Protein AF-A0A162YYS8-F1 (afdb_monomer)

Mean predicted aligned error: 5.6 Å

Solvent-accessible surface area (backbone atoms only — not comparable to full-atom values): 10976 Å² total; per-residue (Å²): 121,83,83,61,51,63,62,54,52,55,50,54,75,70,51,56,62,70,53,48,45,52,53,50,50,50,50,61,76,75,45,65,58,68,66,37,45,54,33,75,68,41,27,52,52,52,26,50,49,44,45,44,46,54,40,35,76,73,49,58,36,50,86,74,74,42,76,76,74,49,73,67,53,53,53,51,44,51,53,53,51,50,51,55,50,61,69,42,57,98,42,66,60,65,42,55,83,64,67,73,72,48,41,83,80,39,77,89,54,56,70,70,58,51,59,69,70,57,81,59,51,64,54,25,49,28,50,12,34,51,35,62,77,39,53,75,70,51,38,53,50,52,52,63,60,42,38,67,64,52,49,53,46,51,51,52,39,68,65,72,81,51,60,68,69,61,22,50,50,47,49,52,34,54,30,48,31,32,49,43,70,77,43,52,70,86,76,58,84,71,89,127

InterPro domains:
  IPR019167 mRNA decay factor PAT1 domain [PF09770] (3-185)

Secondary structure (DSSP, 8-state):
-TTTHHHHHHHHHH--HHHHHHHHHHHHHHS-HHHHHTSHHHHHHHHHHHHHHHHHHTTGGGGGTPPPPPHHHHHHHHHHHHHHHHHHTT-GGGGSPPGGGTTTTSTTS-HHHHHHH---HHHHHHHHHHHHH--HHHHHHHHHHHHHHHHHHHHHHHTT-S-HHHHHHHHHHHHHHHHHTT--GGGSPPP-

Foldseek 3Di:
DVPPVVVVLVCLLLDALVVLLVVLVCDLVPDLLLVLLLDLVSLVSLLSSLVSNLCLQVVVNVVVVDDRDDPVSVVSVLVSLVSSLVSCQVPLVVSQDDLVVCCVVCVPDPSVVSVLPDDPLSSLSSLLSNLLSDDPVSVVSSCVNCVVVLLVLLCVLPVPPDDVVSSVSSQVSNQSNQVSVVHHSVPDDHDD

Organism: NCBI:txid747725

pLDDT: mean 89.2, std 10.41, range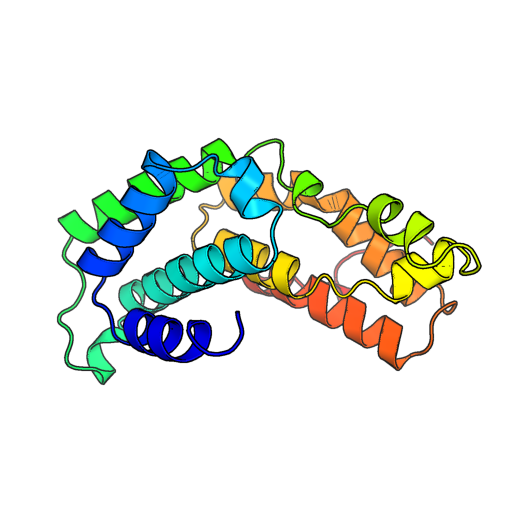 [47.47, 98.5]

Sequence (192 aa):
MNATAPPLLAFIAEAPLRIVDGLLHLLLDKNDILAVAQTKPGLAFLTMLLSRAEILKQGGGSLQGLAPPTPEEMNRWQELYGNLFNTLKGRYLTIFPSLYYLVPLNPNTPMMQLSLAVDDMYVWQFLAAMAVGASMDQQHILVTEVRDRVMDNIVLAKRNRLPLDQASHRISNVNLFLHALGLDASQVSVPL

Radius of gyration: 18.05 Å; Cα contacts (8 Å, |Δi|>4): 170; chains: 1; bounding box: 44×37×54 Å

Structure (mmCIF, N/CA/C/O backbone):
data_AF-A0A162YYS8-F1
#
_entry.id   AF-A0A162YYS8-F1
#
loop_
_atom_site.group_PDB
_atom_site.id
_atom_site.type_symbol
_atom_site.label_atom_id
_atom_site.label_alt_id
_atom_site.label_comp_id
_atom_site.label_asym_id
_atom_site.label_entity_id
_atom_site.label_seq_id
_atom_site.pdbx_PDB_ins_code
_atom_site.Cartn_x
_atom_site.Cartn_y
_atom_site.Cartn_z
_atom_site.occupancy
_atom_site.B_iso_or_equiv
_atom_site.auth_seq_id
_atom_site.auth_comp_id
_atom_site.auth_asym_id
_atom_site.auth_atom_id
_atom_site.pdbx_PDB_model_num
ATOM 1 N N . MET A 1 1 ? -5.645 18.048 -9.852 1.00 47.47 1 MET A N 1
ATOM 2 C CA . MET A 1 1 ? -5.554 17.295 -8.578 1.00 47.47 1 MET A CA 1
ATOM 3 C C . MET A 1 1 ? -4.602 17.904 -7.538 1.00 47.47 1 MET A C 1
ATOM 5 O O . MET A 1 1 ? -4.673 17.486 -6.393 1.00 47.47 1 MET A O 1
ATOM 9 N N . ASN A 1 2 ? -3.765 18.904 -7.861 1.00 49.25 2 ASN A N 1
ATOM 10 C CA . ASN A 1 2 ? -2.737 19.397 -6.922 1.00 49.25 2 ASN A CA 1
ATOM 11 C C . ASN A 1 2 ? -3.247 20.315 -5.789 1.00 49.25 2 ASN A C 1
ATOM 13 O O . ASN A 1 2 ? -2.511 20.545 -4.840 1.00 49.25 2 ASN A O 1
ATOM 17 N N . ALA A 1 3 ? -4.482 20.828 -5.857 1.00 57.09 3 ALA A N 1
ATOM 18 C CA . ALA A 1 3 ? -4.998 21.783 -4.866 1.00 57.09 3 ALA A CA 1
ATOM 19 C C . ALA A 1 3 ? -5.666 21.129 -3.640 1.00 57.09 3 ALA A C 1
ATOM 21 O O . ALA A 1 3 ? -5.723 21.740 -2.579 1.00 57.09 3 ALA A O 1
ATOM 22 N N . THR A 1 4 ? -6.171 19.896 -3.764 1.00 58.25 4 THR A N 1
ATOM 23 C CA . THR A 1 4 ? -6.976 19.241 -2.713 1.00 58.25 4 THR A CA 1
ATOM 24 C C . THR A 1 4 ? -6.226 18.166 -1.936 1.00 58.25 4 THR A C 1
ATOM 26 O O . THR A 1 4 ? -6.631 17.834 -0.826 1.00 58.25 4 THR A O 1
ATOM 29 N N . ALA A 1 5 ? -5.123 17.640 -2.479 1.00 65.44 5 ALA A N 1
ATOM 30 C CA . ALA A 1 5 ? -4.299 16.669 -1.767 1.00 65.44 5 ALA A CA 1
ATOM 31 C C . ALA A 1 5 ? -3.673 17.262 -0.485 1.00 65.44 5 ALA A C 1
ATOM 33 O O . ALA A 1 5 ? -3.853 16.655 0.565 1.00 65.44 5 ALA A O 1
ATOM 34 N N . PRO A 1 6 ? -3.033 18.453 -0.489 1.00 70.25 6 PRO A N 1
ATOM 35 C CA . PRO A 1 6 ? -2.328 18.944 0.700 1.00 70.25 6 PRO A CA 1
ATOM 36 C C . PRO A 1 6 ? -3.217 19.148 1.945 1.00 70.25 6 PRO A C 1
ATOM 38 O O . PRO A 1 6 ? -2.825 18.685 3.015 1.00 70.25 6 PRO A O 1
ATOM 41 N N . PRO A 1 7 ? -4.424 19.747 1.847 1.00 78.50 7 PRO A N 1
ATOM 42 C CA . PRO A 1 7 ? -5.307 19.895 3.008 1.00 78.50 7 PRO A CA 1
ATOM 43 C C . PRO A 1 7 ? -5.815 18.560 3.567 1.00 78.50 7 PRO A C 1
ATOM 45 O O . PRO A 1 7 ? -5.920 18.392 4.778 1.00 78.50 7 PRO A O 1
ATOM 48 N N . LEU A 1 8 ? -6.113 17.595 2.693 1.00 77.19 8 LEU A N 1
ATOM 49 C CA . LEU A 1 8 ? -6.593 16.279 3.111 1.00 77.19 8 LEU A CA 1
ATOM 50 C C . LEU A 1 8 ? -5.485 15.455 3.783 1.00 77.19 8 LEU A C 1
ATOM 52 O O . LEU A 1 8 ? -5.751 14.753 4.757 1.00 77.19 8 LEU A O 1
ATOM 56 N N . LEU A 1 9 ? -4.244 15.5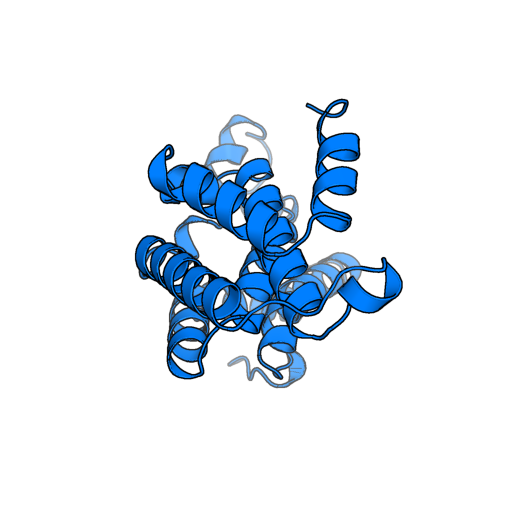85 3.300 1.00 75.06 9 LEU A N 1
ATOM 57 C CA . LEU A 1 9 ? -3.066 14.992 3.938 1.00 75.06 9 LEU A CA 1
ATOM 58 C C . LEU A 1 9 ? -2.861 15.562 5.351 1.00 75.06 9 LEU A C 1
ATOM 60 O O . LEU A 1 9 ? -2.658 14.799 6.292 1.00 75.06 9 LEU A O 1
ATOM 64 N N . ALA A 1 10 ? -2.964 16.886 5.509 1.00 83.19 10 ALA A N 1
ATOM 65 C CA . ALA A 1 10 ? -2.840 17.541 6.810 1.00 83.19 10 ALA A CA 1
ATOM 66 C C . ALA A 1 10 ? -3.922 17.068 7.794 1.00 83.19 10 ALA A C 1
ATOM 68 O O . ALA A 1 10 ? -3.615 16.727 8.932 1.00 83.19 10 ALA A O 1
ATOM 69 N N . PHE A 1 11 ? -5.171 16.954 7.332 1.00 87.94 11 PHE A N 1
ATOM 70 C CA . PHE A 1 11 ? -6.266 16.435 8.152 1.00 87.94 11 PHE A CA 1
ATOM 71 C C . PHE A 1 11 ? -6.002 15.003 8.642 1.00 87.94 11 PHE A C 1
ATOM 73 O O . PHE A 1 11 ? -6.141 14.716 9.830 1.00 87.94 11 PHE A O 1
ATOM 80 N N . ILE A 1 12 ? -5.594 14.094 7.750 1.00 88.69 12 ILE A N 1
ATOM 81 C CA . ILE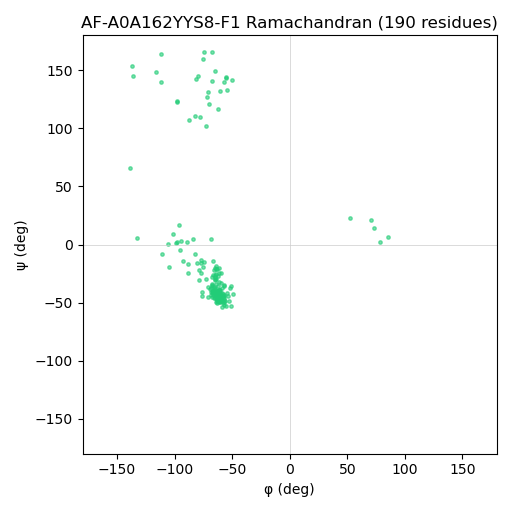 A 1 12 ? -5.351 12.691 8.123 1.00 88.69 12 ILE A CA 1
ATOM 82 C C . ILE A 1 12 ? -4.143 12.571 9.063 1.00 88.69 12 ILE A C 1
ATOM 84 O O . ILE A 1 12 ? -4.169 11.755 9.982 1.00 88.69 12 ILE A O 1
ATOM 88 N N . ALA A 1 13 ? -3.126 13.420 8.905 1.00 86.19 13 ALA A N 1
ATOM 89 C CA . ALA A 1 13 ? -1.957 13.454 9.784 1.00 86.19 13 ALA A CA 1
ATOM 90 C C . ALA A 1 13 ? -2.272 13.854 11.240 1.00 86.19 13 ALA A C 1
ATOM 92 O O . ALA A 1 13 ? -1.465 13.579 12.128 1.00 86.19 13 ALA A O 1
ATOM 93 N N . GLU A 1 14 ? -3.424 14.472 11.504 1.00 89.25 14 GLU A N 1
ATOM 94 C CA . GLU A 1 14 ? -3.875 14.868 12.848 1.00 89.25 14 GLU A CA 1
ATOM 95 C C . GLU A 1 14 ? -5.078 14.046 13.338 1.00 89.25 14 GLU A C 1
ATOM 97 O O . GLU A 1 14 ? -5.444 14.095 14.511 1.00 89.25 14 GLU A O 1
ATOM 102 N N . ALA A 1 15 ? -5.670 13.222 12.472 1.00 93.25 15 ALA A N 1
ATOM 103 C CA . ALA A 1 15 ? -6.866 12.451 12.785 1.00 93.25 15 ALA A CA 1
ATOM 104 C C . ALA A 1 15 ? -6.609 11.360 13.853 1.00 93.25 15 ALA A C 1
ATOM 106 O O . ALA A 1 15 ? -5.561 10.706 13.806 1.00 93.25 15 ALA A O 1
ATOM 107 N N . PRO A 1 16 ? -7.539 11.119 14.800 1.00 94.88 16 PRO A N 1
ATOM 108 C CA . PRO A 1 16 ? -7.466 9.994 15.739 1.00 94.88 16 PRO A CA 1
ATOM 109 C C . PRO A 1 16 ? -7.807 8.656 15.061 1.00 94.88 16 PRO A C 1
ATOM 111 O O . PRO A 1 16 ? -8.396 8.645 13.976 1.00 94.88 16 PRO A O 1
ATOM 114 N N . LEU A 1 17 ? -7.493 7.526 15.716 1.00 95.81 17 LEU A N 1
ATOM 115 C CA . LEU A 1 17 ? -7.582 6.191 15.096 1.00 95.81 17 LEU A CA 1
ATOM 116 C C . LEU A 1 17 ? -8.995 5.886 14.593 1.00 95.81 17 LEU A C 1
ATOM 118 O O . LEU A 1 17 ? -9.156 5.486 13.450 1.00 95.81 17 LEU A O 1
ATOM 122 N N . ARG A 1 18 ? -10.029 6.228 15.368 1.00 95.44 18 ARG A N 1
ATOM 123 C CA . ARG A 1 18 ? -11.433 6.095 14.952 1.00 95.44 18 ARG A CA 1
ATOM 124 C C . ARG A 1 18 ? -11.761 6.735 13.598 1.00 95.44 18 ARG A C 1
ATOM 126 O O . ARG A 1 18 ? -12.610 6.226 12.868 1.00 95.44 18 ARG A O 1
ATOM 133 N N . ILE A 1 19 ? -11.155 7.881 13.281 1.00 96.06 19 ILE A N 1
ATOM 134 C CA . ILE A 1 19 ? -11.380 8.561 11.998 1.00 96.06 19 ILE A CA 1
ATOM 135 C C . ILE A 1 19 ? -10.623 7.835 10.888 1.00 96.06 19 ILE A C 1
ATOM 137 O O . ILE A 1 19 ? -11.179 7.640 9.811 1.00 96.06 19 ILE A O 1
ATOM 141 N N . VAL A 1 20 ? -9.395 7.389 11.160 1.00 96.69 20 VAL A N 1
ATOM 142 C CA . VAL A 1 20 ? -8.605 6.574 10.226 1.00 96.69 20 VAL A CA 1
ATOM 143 C C . VAL A 1 20 ? -9.336 5.267 9.893 1.00 96.69 20 VAL A C 1
ATOM 145 O O . VAL A 1 20 ? -9.487 4.955 8.713 1.00 96.69 20 VAL A O 1
ATOM 148 N N . ASP A 1 21 ? -9.881 4.578 10.899 1.00 96.62 21 ASP A N 1
ATOM 149 C CA . ASP A 1 21 ? -10.714 3.381 10.741 1.00 96.62 21 ASP A CA 1
ATOM 150 C C . ASP A 1 21 ? -11.927 3.663 9.854 1.00 96.62 21 ASP A C 1
ATOM 152 O O . ASP A 1 21 ? -12.187 2.938 8.897 1.00 96.62 21 ASP A O 1
ATOM 156 N N . GLY A 1 22 ? -12.668 4.739 10.143 1.00 96.62 22 GLY A N 1
ATOM 157 C CA . GLY A 1 22 ? -13.855 5.112 9.375 1.00 96.62 22 GLY A CA 1
ATOM 158 C C . GLY A 1 22 ? -13.541 5.428 7.911 1.00 96.62 22 GLY A C 1
ATOM 159 O O . GLY A 1 22 ? -14.283 5.015 7.019 1.00 96.62 22 GLY A O 1
ATOM 160 N N . LEU A 1 23 ? -12.428 6.120 7.652 1.00 96.44 23 LEU A N 1
ATOM 161 C CA . LEU A 1 23 ? -11.972 6.437 6.299 1.00 96.44 23 LEU A CA 1
ATOM 162 C C . LEU A 1 23 ? -11.529 5.186 5.540 1.00 96.44 23 LEU A C 1
ATOM 164 O O . LEU A 1 23 ? -11.921 5.011 4.386 1.00 96.44 23 LEU A O 1
ATOM 168 N N . LEU A 1 24 ? -10.747 4.309 6.179 1.00 96.94 24 LEU A N 1
ATOM 169 C CA . LEU A 1 24 ? -10.322 3.058 5.561 1.00 96.94 24 LEU A CA 1
ATOM 170 C C . LEU A 1 24 ? -11.527 2.153 5.294 1.00 96.94 24 LEU A C 1
ATOM 172 O O . LEU A 1 24 ? -11.670 1.652 4.187 1.00 96.94 24 LEU A O 1
ATOM 176 N N . HIS A 1 25 ? -12.433 2.001 6.258 1.00 97.25 25 HIS A N 1
ATOM 177 C CA . HIS A 1 25 ? -13.652 1.217 6.088 1.00 97.25 25 HIS A CA 1
ATOM 178 C C . HIS A 1 25 ? -14.490 1.705 4.901 1.00 97.25 25 HIS A C 1
ATOM 180 O O . HIS A 1 25 ? -14.865 0.904 4.050 1.00 97.25 25 HIS A O 1
ATOM 186 N N . LEU A 1 26 ? -14.735 3.017 4.797 1.00 96.94 26 LEU A N 1
ATOM 187 C CA . LEU A 1 26 ? -15.477 3.593 3.674 1.00 96.94 26 LEU A CA 1
ATOM 188 C C . LEU A 1 26 ? -14.768 3.346 2.336 1.00 96.94 26 LEU A C 1
ATOM 190 O O . LEU A 1 26 ? -15.421 3.049 1.336 1.00 96.94 26 LEU A O 1
ATOM 194 N N . LEU A 1 27 ? -13.438 3.462 2.315 1.00 95.88 27 LEU A N 1
ATOM 195 C CA . LEU A 1 27 ? -12.638 3.185 1.128 1.00 95.88 27 LEU A CA 1
ATOM 196 C C . LEU A 1 27 ? -12.793 1.720 0.694 1.00 95.88 27 LEU A C 1
ATOM 198 O O . LEU A 1 27 ? -13.075 1.486 -0.480 1.00 95.88 27 LEU A O 1
ATOM 202 N N . LEU A 1 28 ? -12.668 0.771 1.631 1.00 96.56 28 LEU A N 1
ATOM 203 C CA . LEU A 1 28 ? -12.801 -0.673 1.396 1.00 96.56 28 LEU A CA 1
ATOM 204 C C . LEU A 1 28 ? -14.214 -1.082 0.961 1.00 96.56 28 LEU A C 1
ATOM 206 O O . LEU A 1 28 ? -14.353 -1.909 0.067 1.00 96.56 28 LEU A O 1
ATOM 210 N N . ASP A 1 29 ? -15.254 -0.501 1.558 1.00 96.62 29 ASP A N 1
ATOM 211 C CA . ASP A 1 29 ? -16.648 -0.884 1.300 1.00 96.62 29 ASP A CA 1
ATOM 212 C C . ASP A 1 29 ? -17.202 -0.304 -0.012 1.00 96.62 29 ASP A C 1
ATOM 214 O O . ASP A 1 29 ? -18.076 -0.894 -0.647 1.00 96.62 29 ASP A O 1
ATOM 218 N N . LYS A 1 30 ? -16.723 0.875 -0.433 1.00 96.38 30 LYS A N 1
ATOM 219 C CA . LYS A 1 30 ? -17.313 1.619 -1.562 1.00 96.38 30 LYS A CA 1
ATOM 220 C C . LYS A 1 30 ? -16.505 1.587 -2.855 1.00 96.38 30 LYS A C 1
ATOM 222 O O . LYS A 1 30 ? -16.937 2.204 -3.826 1.00 96.38 30 LYS A O 1
ATOM 227 N N . ASN A 1 31 ? -15.360 0.906 -2.896 1.00 96.06 31 ASN A N 1
ATOM 228 C CA . ASN A 1 31 ? -14.472 0.930 -4.059 1.00 96.06 31 ASN A CA 1
ATOM 229 C C . ASN A 1 31 ? -13.936 -0.460 -4.408 1.00 96.06 31 ASN A C 1
ATOM 231 O O . ASN A 1 31 ? -13.753 -1.310 -3.542 1.00 96.06 31 ASN A O 1
ATOM 235 N N . ASP A 1 32 ? -13.600 -0.655 -5.685 1.00 96.81 32 ASP A N 1
ATOM 236 C CA . ASP A 1 32 ? -12.749 -1.770 -6.098 1.00 96.81 32 ASP A CA 1
ATOM 237 C C . ASP A 1 32 ? -11.309 -1.485 -5.653 1.00 96.81 32 ASP A C 1
ATOM 239 O O . ASP A 1 32 ? -10.584 -0.692 -6.259 1.00 96.81 32 ASP A O 1
ATOM 243 N N . ILE A 1 33 ? -10.903 -2.128 -4.563 1.00 96.69 33 ILE A N 1
ATOM 244 C CA . ILE A 1 33 ? -9.597 -1.909 -3.943 1.00 96.69 33 ILE A CA 1
ATOM 245 C C . ILE A 1 33 ? -8.440 -2.343 -4.831 1.00 96.69 33 ILE A C 1
ATOM 247 O O . ILE A 1 33 ? -7.381 -1.715 -4.778 1.00 96.69 33 ILE A O 1
ATOM 251 N N . LEU A 1 34 ? -8.636 -3.339 -5.696 1.00 95.75 34 LEU A N 1
ATOM 252 C CA . LEU A 1 34 ? -7.606 -3.718 -6.653 1.00 95.75 34 LEU A CA 1
ATOM 253 C C . LEU A 1 34 ? -7.379 -2.586 -7.661 1.00 95.75 34 LEU A C 1
ATOM 255 O O . LEU A 1 34 ? -6.236 -2.197 -7.896 1.00 95.75 34 LEU A O 1
ATOM 259 N N . ALA A 1 35 ? -8.456 -2.005 -8.195 1.00 95.06 35 ALA A N 1
ATOM 260 C CA . ALA A 1 35 ? -8.363 -0.864 -9.102 1.00 95.06 35 ALA A CA 1
ATOM 261 C C . ALA A 1 35 ? -7.762 0.373 -8.408 1.00 95.06 35 ALA A C 1
ATOM 263 O O . ALA A 1 35 ? -6.897 1.041 -8.973 1.00 95.06 35 ALA A O 1
ATOM 264 N N . VAL A 1 36 ? -8.158 0.658 -7.161 1.00 96.31 36 VAL A N 1
ATOM 265 C CA . VAL A 1 36 ? -7.594 1.765 -6.365 1.00 96.31 36 VAL A CA 1
ATOM 266 C C . VAL A 1 36 ? -6.086 1.588 -6.176 1.00 96.31 36 VAL A C 1
ATOM 268 O O . VAL A 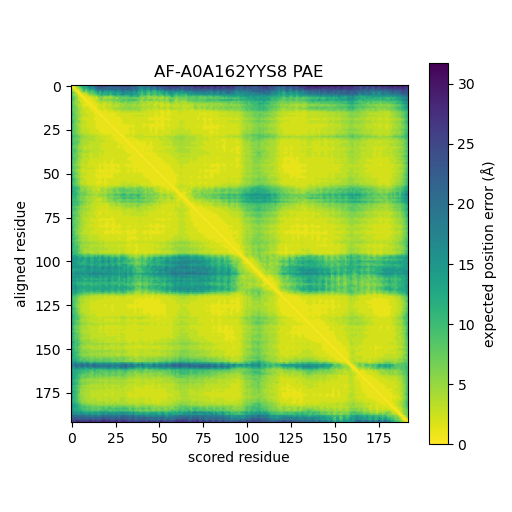1 36 ? -5.328 2.531 -6.427 1.00 96.31 36 VAL A O 1
ATOM 271 N N . ALA A 1 37 ? -5.640 0.387 -5.796 1.00 96.25 37 ALA A N 1
ATOM 272 C CA . ALA A 1 37 ? -4.232 0.062 -5.572 1.00 96.25 37 ALA A CA 1
ATOM 273 C C . ALA A 1 37 ? -3.378 0.090 -6.854 1.00 96.25 37 ALA A C 1
ATOM 275 O O . ALA A 1 37 ? -2.157 0.141 -6.773 1.00 96.25 37 ALA A O 1
ATOM 276 N N . GLN A 1 38 ? -3.991 0.112 -8.038 1.00 94.00 38 GLN A N 1
ATOM 277 C CA . GLN A 1 38 ? -3.295 0.280 -9.319 1.00 94.00 38 GLN A CA 1
ATOM 278 C C . GLN A 1 38 ? -3.141 1.752 -9.735 1.00 94.00 38 GLN A C 1
ATOM 280 O O . GLN A 1 38 ? -2.595 2.054 -10.797 1.00 94.00 38 GLN A O 1
ATOM 285 N N . THR A 1 39 ? -3.593 2.696 -8.902 1.00 92.81 39 THR A N 1
ATOM 286 C CA . THR A 1 39 ? -3.449 4.133 -9.154 1.00 92.81 39 THR A CA 1
ATOM 287 C C . THR A 1 39 ? -2.488 4.781 -8.160 1.00 92.81 39 THR A C 1
ATOM 289 O O . THR A 1 39 ? -2.532 4.526 -6.958 1.00 92.81 39 THR A O 1
ATOM 292 N N . LYS A 1 40 ? -1.653 5.708 -8.646 1.00 91.38 40 LYS A N 1
ATOM 293 C CA . LYS A 1 40 ? -0.771 6.528 -7.798 1.00 91.38 40 LYS A CA 1
ATOM 294 C C . LYS A 1 40 ? -1.512 7.258 -6.658 1.00 91.38 40 LYS A C 1
ATOM 296 O O . LYS A 1 40 ? -1.039 7.174 -5.526 1.00 91.38 40 LYS A O 1
ATOM 301 N N . PRO A 1 41 ? -2.644 7.961 -6.889 1.00 92.00 41 PRO A N 1
ATOM 302 C CA . PRO A 1 41 ? -3.390 8.581 -5.793 1.00 92.00 41 PRO A CA 1
ATOM 303 C C . PRO A 1 41 ? -3.975 7.553 -4.819 1.00 92.00 41 PRO A C 1
ATOM 305 O O . PRO A 1 41 ? -3.897 7.775 -3.616 1.00 92.00 41 PRO A O 1
ATOM 308 N N . GLY A 1 42 ? -4.514 6.431 -5.306 1.00 93.94 42 GLY A N 1
ATOM 309 C CA . GLY A 1 42 ? -5.071 5.386 -4.447 1.00 93.94 42 GLY A CA 1
ATOM 310 C C . GLY A 1 42 ? -4.029 4.787 -3.506 1.00 93.94 42 GLY A C 1
ATOM 311 O O . GLY A 1 42 ? -4.258 4.728 -2.299 1.00 93.94 42 GLY A O 1
ATOM 312 N N . LEU A 1 43 ? -2.845 4.452 -4.028 1.00 95.31 43 LEU A N 1
ATOM 313 C CA . LEU A 1 43 ? -1.720 3.992 -3.210 1.00 95.31 43 LEU A CA 1
ATOM 314 C C . LEU A 1 43 ? -1.269 5.047 -2.202 1.00 95.31 43 LEU A C 1
ATOM 316 O O . LEU A 1 43 ? -1.025 4.704 -1.050 1.00 95.31 43 LEU A O 1
ATOM 320 N N . ALA A 1 44 ? -1.201 6.323 -2.588 1.00 93.00 44 ALA A N 1
ATOM 321 C CA . ALA A 1 44 ? -0.840 7.393 -1.660 1.00 93.00 44 ALA A CA 1
ATOM 322 C C . ALA A 1 44 ? -1.839 7.507 -0.491 1.00 93.00 44 ALA A C 1
ATOM 324 O O . ALA A 1 44 ? -1.421 7.624 0.661 1.00 93.00 44 ALA A O 1
ATOM 325 N N . PHE A 1 45 ? -3.146 7.411 -0.765 1.00 93.88 45 PHE A N 1
ATOM 326 C CA . PHE A 1 45 ? -4.181 7.414 0.274 1.00 93.88 45 PHE A CA 1
ATOM 327 C C . PHE A 1 45 ? -4.082 6.207 1.203 1.00 93.88 45 PHE A C 1
ATOM 329 O O . PHE A 1 45 ? -4.070 6.382 2.421 1.00 93.88 45 PHE A O 1
ATOM 336 N N . LEU A 1 46 ? -3.973 5.001 0.641 1.00 96.69 46 LEU A N 1
ATOM 337 C CA . LEU A 1 46 ? -3.829 3.774 1.424 1.00 96.69 46 LEU A CA 1
ATOM 338 C C . LEU A 1 46 ? -2.577 3.826 2.305 1.00 96.69 46 LEU A C 1
ATOM 340 O O . LEU A 1 46 ? -2.661 3.592 3.507 1.00 96.69 46 LEU A O 1
ATOM 344 N N . THR A 1 47 ? -1.437 4.212 1.727 1.00 96.69 47 THR A N 1
ATOM 345 C CA . THR A 1 47 ? -0.160 4.355 2.445 1.00 96.69 47 THR A CA 1
ATOM 346 C C . THR A 1 47 ? -0.286 5.326 3.609 1.00 96.69 47 THR A C 1
ATOM 348 O O . THR A 1 47 ? 0.183 5.041 4.704 1.00 96.69 47 THR A O 1
ATOM 351 N N . MET A 1 48 ? -0.936 6.470 3.401 1.00 95.00 48 MET A N 1
ATOM 352 C CA . MET A 1 48 ? -1.094 7.462 4.457 1.00 95.00 48 MET A CA 1
ATOM 353 C C . MET A 1 48 ? -1.979 6.958 5.602 1.00 95.00 48 MET A C 1
ATOM 355 O O . MET A 1 48 ? -1.628 7.171 6.760 1.00 95.00 48 MET A O 1
ATOM 359 N N . LEU A 1 49 ? -3.105 6.302 5.300 1.00 96.94 49 LEU A N 1
ATOM 360 C CA . LEU A 1 49 ? -3.986 5.738 6.328 1.00 96.94 49 LEU A CA 1
ATOM 361 C C . LEU A 1 49 ? -3.254 4.667 7.151 1.00 96.94 49 LEU A C 1
ATOM 363 O O . LEU A 1 49 ? -3.297 4.715 8.379 1.00 96.94 49 LEU A O 1
ATOM 367 N N . LEU A 1 50 ? -2.519 3.770 6.482 1.00 97.56 50 LEU A N 1
ATOM 368 C CA . LEU A 1 50 ? -1.678 2.752 7.122 1.00 97.56 50 LEU A CA 1
ATOM 369 C C . LEU A 1 50 ? -0.618 3.386 8.033 1.00 97.56 50 LEU A C 1
ATOM 371 O O . LEU A 1 50 ? -0.560 3.083 9.222 1.00 97.56 50 LEU A O 1
ATOM 375 N N . SER A 1 51 ? 0.174 4.322 7.505 1.0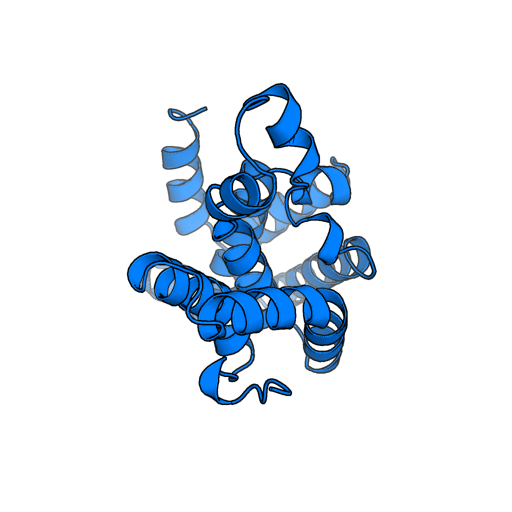0 95.69 51 SER A N 1
ATOM 376 C CA . SER A 1 51 ? 1.222 5.004 8.271 1.00 95.69 51 SER A CA 1
ATOM 377 C C . SER A 1 51 ? 0.659 5.775 9.462 1.00 95.69 51 SER A C 1
ATOM 379 O O . SER A 1 51 ? 1.235 5.739 10.549 1.00 95.69 51 SER A O 1
ATOM 381 N N . ARG A 1 52 ? -0.480 6.461 9.295 1.00 96.06 52 ARG A N 1
ATOM 382 C CA . ARG A 1 52 ? -1.119 7.195 10.392 1.00 96.06 52 ARG A CA 1
ATOM 383 C C . ARG A 1 52 ? -1.567 6.251 11.502 1.00 96.06 52 ARG A C 1
ATOM 385 O O . ARG A 1 52 ? -1.329 6.557 12.668 1.00 96.06 52 ARG A O 1
ATOM 392 N N . ALA A 1 53 ? -2.188 5.127 11.157 1.00 96.75 53 ALA A N 1
ATOM 393 C CA . ALA A 1 53 ? -2.600 4.144 12.148 1.00 96.75 53 ALA A CA 1
ATOM 394 C C . ALA A 1 53 ? -1.400 3.586 12.921 1.00 96.75 53 ALA A C 1
ATOM 396 O O . ALA A 1 53 ? -1.435 3.558 14.149 1.00 96.75 53 ALA A O 1
ATOM 397 N N . GLU A 1 54 ? -0.304 3.233 12.244 1.00 95.25 54 GLU A N 1
ATOM 398 C CA . GLU A 1 54 ? 0.901 2.739 12.923 1.00 95.25 54 GLU A CA 1
ATOM 399 C C . GLU A 1 54 ? 1.527 3.787 13.857 1.00 95.25 54 GLU A C 1
ATOM 401 O O . GLU A 1 54 ? 1.865 3.466 14.998 1.00 95.25 54 GLU A O 1
ATOM 406 N N . ILE A 1 55 ? 1.579 5.061 13.449 1.00 94.94 55 ILE A N 1
ATOM 407 C CA . ILE A 1 55 ? 2.024 6.166 14.319 1.00 94.94 55 ILE A CA 1
ATOM 408 C C . ILE A 1 55 ? 1.151 6.263 15.579 1.00 94.94 55 ILE A C 1
ATOM 410 O O . ILE A 1 55 ? 1.666 6.432 16.686 1.00 94.94 55 ILE A O 1
ATOM 414 N N . LEU A 1 56 ? -0.172 6.156 15.433 1.00 95.56 56 LEU A N 1
ATOM 415 C CA . LEU A 1 56 ? -1.109 6.222 16.556 1.00 95.56 56 LEU A CA 1
ATOM 416 C C . LEU A 1 56 ? -0.954 5.028 17.505 1.00 95.56 56 LEU A C 1
ATOM 418 O O . LEU A 1 56 ? -0.930 5.223 18.721 1.00 95.56 56 LEU A O 1
ATOM 422 N N . LYS A 1 57 ? -0.782 3.815 16.967 1.00 94.00 57 LYS A N 1
ATOM 423 C CA . LYS A 1 57 ? -0.539 2.586 17.743 1.00 94.00 57 LYS A CA 1
ATOM 424 C C . LYS A 1 57 ? 0.755 2.655 18.558 1.00 94.00 57 LYS A C 1
ATOM 426 O O . LYS A 1 57 ? 0.813 2.105 19.652 1.00 94.00 57 LYS A O 1
ATOM 431 N N . GLN A 1 58 ? 1.768 3.359 18.053 1.00 92.69 58 GLN A N 1
ATOM 432 C CA . GLN A 1 58 ? 3.052 3.585 18.732 1.00 92.69 58 GLN A CA 1
ATOM 433 C C . GLN A 1 58 ? 3.026 4.771 19.715 1.00 92.69 58 GLN A C 1
ATOM 435 O O . GLN A 1 58 ? 4.054 5.128 20.288 1.00 92.69 58 GLN A O 1
ATOM 440 N N . GLY A 1 59 ? 1.864 5.399 19.925 1.00 91.12 59 GLY A N 1
ATOM 441 C CA . GLY A 1 59 ? 1.700 6.509 20.866 1.00 91.12 59 GLY A CA 1
ATOM 442 C C . GLY A 1 59 ? 2.045 7.888 20.298 1.00 91.12 59 GLY A C 1
ATOM 443 O O . GLY A 1 59 ? 1.988 8.874 21.035 1.00 91.12 59 GLY A O 1
ATOM 444 N N . GLY A 1 60 ? 2.325 8.003 18.995 1.00 89.44 60 GLY A N 1
ATOM 445 C CA . GLY A 1 60 ? 2.642 9.271 18.328 1.00 89.44 60 GLY A CA 1
ATOM 446 C C . GLY A 1 60 ? 1.512 10.308 18.372 1.00 89.44 60 GLY A C 1
ATOM 447 O O . GLY A 1 60 ? 1.773 11.505 18.271 1.00 89.44 60 GLY A O 1
ATOM 448 N N . GLY A 1 61 ? 0.268 9.877 18.610 1.00 87.62 61 GLY A N 1
ATOM 449 C CA . GLY A 1 61 ? -0.871 10.773 18.852 1.00 87.62 61 GLY A CA 1
ATOM 450 C C . GLY A 1 61 ? -0.765 11.586 20.149 1.00 87.62 61 GLY A C 1
ATOM 451 O O . GLY A 1 61 ? -1.351 12.663 20.243 1.00 87.62 61 GLY A O 1
ATOM 452 N N . SER A 1 62 ? 0.034 11.132 21.121 1.00 88.50 62 SER A N 1
ATOM 453 C CA . SER A 1 62 ? 0.205 11.814 22.415 1.00 88.50 62 SER A CA 1
ATOM 454 C C . SER A 1 62 ? 0.802 13.213 22.253 1.00 88.50 62 SER A C 1
ATOM 456 O O . SER A 1 62 ? 0.405 14.144 22.949 1.00 88.50 62 SER A O 1
ATOM 458 N N . LEU A 1 63 ? 1.712 13.385 21.284 1.00 84.31 63 LEU A N 1
ATOM 459 C CA . LEU A 1 63 ? 2.321 14.682 20.954 1.00 84.31 63 LEU A CA 1
ATOM 460 C C . LEU A 1 63 ? 1.298 15.694 20.412 1.00 84.31 63 LEU A C 1
ATOM 462 O O . LEU A 1 63 ? 1.539 16.895 20.455 1.00 84.31 63 LEU A O 1
ATOM 466 N N . GLN A 1 64 ? 0.160 15.205 19.917 1.00 85.44 64 GLN A N 1
ATOM 467 C CA . GLN A 1 64 ? -0.953 15.996 19.392 1.00 85.44 64 GLN A CA 1
ATOM 468 C C . GLN A 1 64 ? -2.108 16.114 20.407 1.00 85.44 64 GLN A C 1
ATOM 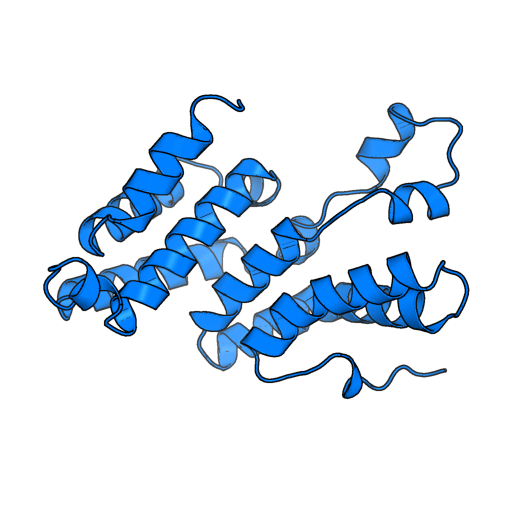470 O O . GLN A 1 64 ? -3.184 16.590 20.060 1.00 85.44 64 GLN A O 1
ATOM 475 N N . GLY A 1 65 ? -1.913 15.670 21.656 1.00 88.88 65 GLY A N 1
ATOM 476 C CA . GLY A 1 65 ? -2.941 15.705 22.701 1.00 88.88 65 GLY A CA 1
ATOM 477 C C . GLY A 1 65 ? -4.060 14.671 22.529 1.00 88.88 65 GLY A C 1
ATOM 478 O O . GLY A 1 65 ? -5.101 14.787 23.175 1.00 88.88 65 GLY A O 1
ATOM 479 N N . LEU A 1 66 ? -3.870 13.666 21.668 1.00 90.94 66 LEU A N 1
ATOM 480 C CA . LEU A 1 66 ? -4.832 12.583 21.483 1.00 90.94 66 LEU A CA 1
ATOM 481 C C . LEU A 1 66 ? -4.673 11.529 22.582 1.00 90.94 66 LEU A C 1
ATOM 483 O O . LEU A 1 66 ? -3.557 11.189 22.981 1.00 90.94 66 LEU A O 1
ATOM 487 N N . ALA A 1 67 ? -5.797 10.979 23.039 1.00 88.94 67 ALA A N 1
ATOM 488 C CA . ALA A 1 67 ? -5.782 9.814 23.913 1.00 88.94 67 ALA A CA 1
ATOM 489 C C . ALA A 1 67 ? -5.214 8.586 23.167 1.00 88.94 67 ALA A C 1
ATOM 491 O O . ALA A 1 67 ? -5.393 8.479 21.948 1.00 88.94 67 ALA A O 1
ATOM 492 N N . PRO A 1 68 ? -4.554 7.650 23.875 1.00 90.94 68 PRO A N 1
ATOM 493 C CA . PRO A 1 68 ? -4.163 6.370 23.298 1.00 90.94 68 PRO A CA 1
ATOM 494 C C . PRO A 1 68 ? -5.376 5.632 22.709 1.00 90.94 68 PRO A C 1
ATOM 496 O O . PRO A 1 68 ? -6.458 5.707 23.302 1.00 90.94 68 PRO A O 1
ATOM 499 N N . PRO A 1 69 ? -5.214 4.906 21.588 1.00 93.81 69 PRO A N 1
ATOM 500 C CA . PRO A 1 69 ? -6.306 4.139 21.003 1.00 93.81 69 PRO A CA 1
ATOM 501 C C . PRO A 1 69 ? -6.896 3.120 21.978 1.00 93.81 69 PRO A C 1
ATOM 503 O O . PRO A 1 69 ? -6.155 2.452 22.707 1.00 93.81 69 PRO A O 1
ATOM 506 N N . THR A 1 70 ? -8.221 2.971 21.978 1.00 95.44 70 THR A N 1
ATOM 507 C CA . THR A 1 70 ? -8.877 1.976 22.840 1.00 95.44 70 THR A CA 1
ATOM 508 C C . THR A 1 70 ? -8.690 0.555 22.291 1.00 95.44 70 THR A C 1
ATOM 510 O O . THR A 1 70 ? -8.427 0.377 21.096 1.00 95.44 70 THR A O 1
ATOM 513 N N . PRO A 1 71 ? -8.843 -0.496 23.121 1.00 95.19 71 PRO A N 1
ATOM 514 C CA . PRO A 1 71 ? -8.771 -1.879 22.647 1.00 95.19 71 PRO A CA 1
ATOM 515 C C . PRO A 1 71 ? -9.776 -2.188 21.528 1.00 95.19 71 PRO A C 1
ATOM 517 O O . PRO A 1 71 ? -9.469 -2.938 20.605 1.00 95.19 71 PRO A O 1
ATOM 520 N N . GLU A 1 72 ? -10.967 -1.589 21.571 1.00 95.38 72 GLU A N 1
ATOM 521 C CA . GLU A 1 72 ? -11.992 -1.752 20.539 1.00 95.38 72 GLU A CA 1
ATOM 522 C C . GLU A 1 72 ? -11.576 -1.120 19.206 1.00 95.38 72 GLU A C 1
ATOM 524 O O . GLU A 1 72 ? -11.810 -1.717 18.157 1.00 95.38 72 GLU A O 1
ATOM 529 N N . GLU A 1 73 ? -10.957 0.064 19.234 1.00 95.56 73 GLU A N 1
ATOM 530 C CA . GLU A 1 73 ? -10.413 0.717 18.033 1.00 95.56 73 GLU A CA 1
ATOM 531 C C . GLU A 1 73 ? -9.267 -0.112 17.444 1.00 95.56 73 GLU A C 1
ATOM 533 O O . GLU A 1 73 ? -9.232 -0.365 16.243 1.00 95.56 73 GLU A O 1
ATOM 538 N N . MET A 1 74 ? -8.383 -0.640 18.295 1.00 96.12 74 MET A N 1
ATOM 539 C CA . MET A 1 74 ? -7.304 -1.527 17.858 1.00 96.12 74 MET A CA 1
ATOM 540 C C . MET A 1 74 ? -7.842 -2.789 17.169 1.00 96.12 74 MET A C 1
ATOM 542 O O . MET A 1 74 ? -7.343 -3.168 16.112 1.00 96.12 74 MET A O 1
ATOM 546 N N . ASN A 1 75 ? -8.869 -3.430 17.735 1.00 96.56 75 ASN A N 1
ATOM 547 C CA . ASN A 1 75 ? -9.474 -4.623 17.140 1.00 96.56 75 ASN A CA 1
ATOM 548 C C . ASN A 1 75 ? -10.102 -4.321 15.772 1.00 96.56 75 ASN A C 1
ATOM 550 O O . ASN A 1 75 ? -9.876 -5.063 14.818 1.00 96.56 75 ASN A O 1
ATOM 554 N N . ARG A 1 76 ? -10.823 -3.200 15.645 1.00 96.56 76 ARG A N 1
ATOM 555 C CA . ARG A 1 76 ? -11.389 -2.764 14.356 1.00 96.56 76 ARG A CA 1
ATOM 556 C C . ARG A 1 76 ? -10.307 -2.496 13.322 1.00 96.56 76 ARG A C 1
ATOM 558 O O . ARG A 1 76 ? -10.445 -2.929 12.180 1.00 96.56 76 ARG A O 1
ATOM 565 N N . TRP A 1 77 ? -9.226 -1.823 13.713 1.00 97.75 77 TRP A N 1
ATOM 566 C CA . TRP A 1 77 ? -8.089 -1.603 12.826 1.00 97.75 77 TRP A CA 1
ATOM 567 C C . TRP A 1 77 ? -7.510 -2.926 12.314 1.00 97.75 77 TRP A C 1
ATOM 569 O O . TRP A 1 77 ? -7.278 -3.064 11.115 1.00 97.75 77 TRP A O 1
ATOM 579 N N . GLN A 1 78 ? -7.326 -3.920 13.191 1.00 97.12 78 GLN A N 1
ATOM 580 C CA . GLN A 1 78 ? -6.812 -5.237 12.797 1.00 97.12 78 GLN A CA 1
ATOM 581 C C . GLN A 1 78 ? -7.725 -5.947 11.788 1.00 97.12 78 GLN A C 1
ATOM 583 O O . GLN A 1 78 ? -7.236 -6.512 10.810 1.00 97.12 78 GLN A O 1
ATOM 588 N N . GLU A 1 79 ? -9.046 -5.874 11.970 1.00 97.56 79 GLU A N 1
ATOM 589 C CA . GLU A 1 79 ? -10.013 -6.421 11.010 1.00 97.56 79 GLU A CA 1
ATOM 590 C C . GLU A 1 79 ? -9.933 -5.708 9.650 1.00 97.56 79 GLU A C 1
ATOM 592 O O . GLU A 1 79 ? -9.857 -6.361 8.606 1.00 97.56 79 GLU A O 1
ATOM 597 N N . LEU A 1 80 ? -9.898 -4.370 9.641 1.00 97.94 80 LEU A N 1
ATOM 598 C CA . LEU A 1 80 ? -9.800 -3.576 8.411 1.00 97.94 80 LEU A CA 1
ATOM 599 C C . LEU A 1 80 ? -8.480 -3.814 7.673 1.00 97.94 80 LEU A C 1
ATOM 601 O O . LEU A 1 80 ? -8.479 -4.003 6.455 1.00 97.94 80 LEU A O 1
ATOM 605 N N . TYR A 1 81 ? -7.367 -3.848 8.406 1.00 98.50 81 TYR A N 1
ATOM 606 C CA . TYR A 1 81 ? -6.051 -4.169 7.869 1.00 98.50 81 TYR A CA 1
ATOM 607 C C . TYR A 1 81 ? -6.034 -5.577 7.260 1.00 98.50 81 TYR A C 1
ATOM 609 O O . TYR A 1 81 ? -5.600 -5.755 6.119 1.00 98.50 81 TYR A O 1
ATOM 617 N N . GLY A 1 82 ? -6.565 -6.573 7.978 1.00 98.19 82 GLY A N 1
ATOM 618 C CA . GLY A 1 82 ? -6.679 -7.946 7.489 1.00 98.19 82 GLY A CA 1
ATOM 619 C C . GLY A 1 82 ? -7.513 -8.044 6.211 1.00 98.19 82 GLY A C 1
ATOM 620 O O . GLY A 1 82 ? -7.117 -8.729 5.266 1.00 98.19 82 GLY A O 1
ATOM 621 N N . ASN A 1 83 ? -8.626 -7.312 6.136 1.00 97.94 83 ASN A N 1
ATOM 622 C CA . ASN A 1 83 ? -9.473 -7.254 4.946 1.00 97.94 83 ASN A CA 1
ATOM 623 C C . ASN A 1 83 ? -8.749 -6.620 3.751 1.00 97.94 83 ASN A C 1
ATOM 625 O O . ASN A 1 83 ? -8.777 -7.187 2.656 1.00 97.94 83 ASN A O 1
ATOM 629 N N . LEU A 1 84 ? -8.053 -5.494 3.950 1.00 98.25 84 LEU A N 1
ATOM 630 C CA . LEU A 1 84 ? -7.225 -4.871 2.912 1.00 98.25 84 LEU A CA 1
ATOM 631 C C . LEU A 1 84 ? -6.144 -5.840 2.413 1.00 98.25 84 LEU A C 1
ATOM 633 O O . LEU A 1 84 ? -6.004 -6.041 1.206 1.00 98.25 84 LEU A O 1
ATOM 637 N N . PHE A 1 85 ? -5.415 -6.472 3.336 1.00 98.50 85 PHE A N 1
ATOM 638 C CA . PHE A 1 85 ? -4.368 -7.436 3.011 1.00 98.50 85 PHE A CA 1
ATOM 639 C C . PHE A 1 85 ? -4.918 -8.591 2.169 1.00 98.50 85 PHE A C 1
ATOM 641 O O . PHE A 1 85 ? -4.410 -8.886 1.090 1.00 98.50 85 PHE A O 1
ATOM 648 N N . ASN A 1 86 ? -5.997 -9.225 2.632 1.00 97.75 86 ASN A N 1
ATOM 649 C CA . ASN A 1 86 ? -6.600 -10.370 1.954 1.00 97.75 86 ASN A CA 1
ATOM 650 C C . ASN A 1 86 ? -7.183 -10.009 0.584 1.00 97.75 86 ASN A C 1
ATOM 652 O O . ASN A 1 86 ? -7.163 -10.846 -0.314 1.00 97.75 86 ASN A O 1
ATOM 656 N N . THR A 1 87 ? -7.653 -8.773 0.403 1.00 97.50 87 THR A N 1
ATOM 657 C CA . THR A 1 87 ? -8.161 -8.290 -0.890 1.00 97.50 87 THR A CA 1
ATOM 658 C C . THR A 1 87 ? -7.049 -8.170 -1.937 1.00 97.50 87 THR A C 1
ATOM 660 O O . THR A 1 87 ? -7.279 -8.426 -3.117 1.00 97.50 87 THR A O 1
ATOM 663 N N . LEU A 1 88 ? -5.835 -7.801 -1.516 1.00 97.69 88 LEU A N 1
ATOM 664 C CA . LEU A 1 88 ? -4.677 -7.634 -2.405 1.00 97.69 88 LEU A CA 1
ATOM 665 C C . LEU A 1 88 ? -3.807 -8.890 -2.532 1.00 97.69 88 LEU A C 1
ATOM 667 O O . LEU A 1 88 ? -2.986 -8.976 -3.448 1.00 97.69 88 LEU A O 1
ATOM 671 N N . LYS A 1 89 ? -3.988 -9.867 -1.642 1.00 97.25 89 LYS A N 1
ATOM 672 C CA . LYS A 1 89 ? -3.273 -11.143 -1.663 1.00 97.25 89 LYS A CA 1
ATOM 673 C C . LYS A 1 89 ? -3.423 -11.845 -3.019 1.00 97.25 89 LYS A C 1
ATOM 675 O O . LYS A 1 89 ? -4.516 -11.970 -3.568 1.00 97.25 89 LYS A O 1
ATOM 680 N N . GLY A 1 90 ? -2.308 -12.321 -3.563 1.00 97.00 90 GLY A N 1
ATOM 681 C CA . GLY A 1 90 ? -2.191 -12.909 -4.898 1.00 97.00 90 GLY A CA 1
ATOM 682 C C . GLY A 1 90 ? -2.147 -11.883 -6.036 1.00 97.00 90 GLY A C 1
ATOM 683 O O . GLY A 1 90 ? -2.137 -12.268 -7.209 1.00 97.00 90 GLY A O 1
ATOM 684 N N . ARG A 1 91 ? -2.168 -10.580 -5.727 1.00 96.12 91 ARG A N 1
ATOM 685 C CA . ARG A 1 91 ? -2.234 -9.482 -6.702 1.00 96.12 91 ARG A CA 1
ATOM 686 C C . ARG A 1 91 ? -1.214 -8.376 -6.433 1.00 96.12 91 ARG A C 1
ATOM 688 O O . ARG A 1 91 ? -1.223 -7.396 -7.181 1.00 96.12 91 ARG A O 1
ATOM 695 N N . TYR A 1 92 ? -0.302 -8.519 -5.465 1.00 95.94 92 TYR A N 1
ATOM 696 C CA . TYR A 1 92 ? 0.651 -7.449 -5.133 1.00 95.94 92 TYR A CA 1
ATOM 697 C C . TYR A 1 92 ? 1.542 -7.050 -6.314 1.00 95.94 92 TYR A C 1
ATOM 699 O O . TYR A 1 92 ? 1.834 -5.873 -6.475 1.00 95.94 92 TYR A O 1
ATOM 707 N N . LEU A 1 93 ? 1.905 -7.970 -7.212 1.00 93.75 93 LEU A N 1
ATOM 708 C CA . LEU A 1 93 ? 2.664 -7.608 -8.420 1.00 93.75 93 LEU A CA 1
ATOM 709 C C . LEU A 1 93 ? 1.890 -6.699 -9.383 1.00 93.75 93 LEU A C 1
ATOM 711 O O . LEU A 1 93 ? 2.501 -5.934 -10.123 1.00 93.75 93 LEU A O 1
ATOM 715 N N . THR A 1 94 ? 0.556 -6.755 -9.378 1.00 92.88 94 THR A N 1
ATOM 716 C CA . THR A 1 94 ? -0.274 -5.992 -10.323 1.00 92.88 94 THR A CA 1
ATOM 717 C C . THR A 1 94 ? -0.346 -4.502 -9.998 1.00 92.88 94 THR A C 1
ATOM 719 O O . THR A 1 94 ? -0.747 -3.724 -10.857 1.00 92.88 94 THR A O 1
ATOM 722 N N . ILE A 1 95 ? 0.056 -4.095 -8.788 1.00 94.19 95 ILE A N 1
ATOM 723 C CA . ILE A 1 95 ? 0.087 -2.683 -8.378 1.00 94.19 95 ILE A CA 1
A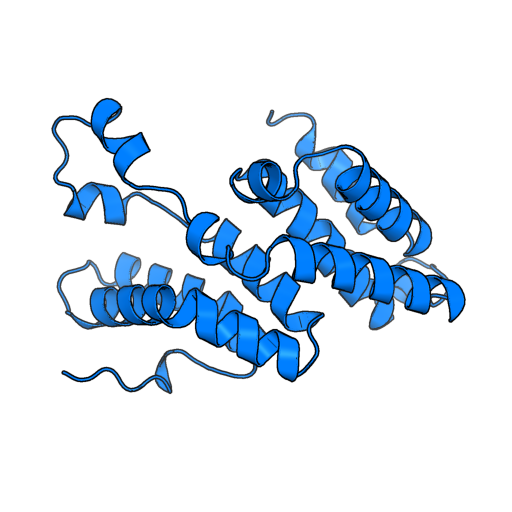TOM 724 C C . ILE A 1 95 ? 1.268 -1.934 -9.014 1.00 94.19 95 ILE A C 1
ATOM 726 O O . ILE A 1 95 ? 1.265 -0.704 -9.076 1.00 94.19 95 ILE A O 1
ATOM 730 N N . PHE A 1 96 ? 2.292 -2.662 -9.482 1.00 92.50 96 PHE A N 1
ATOM 731 C CA . PHE A 1 96 ? 3.400 -2.060 -10.208 1.00 92.50 96 PHE A CA 1
ATOM 732 C C . PHE A 1 96 ? 2.915 -1.611 -11.592 1.00 92.50 96 PHE A C 1
ATOM 734 O O . PHE A 1 96 ? 2.293 -2.395 -12.314 1.00 92.50 96 PHE A O 1
ATOM 741 N N . PRO A 1 97 ? 3.212 -0.367 -12.002 1.00 85.56 97 PRO A N 1
ATOM 742 C CA . PRO A 1 97 ? 2.754 0.156 -13.279 1.00 85.56 97 PRO A CA 1
ATOM 743 C C . PRO A 1 97 ? 3.299 -0.674 -14.446 1.00 85.56 97 PRO A C 1
ATOM 745 O O . PRO A 1 97 ? 4.497 -0.951 -14.546 1.00 85.56 97 PRO A O 1
ATOM 748 N N . SER A 1 98 ? 2.408 -1.028 -15.370 1.00 80.31 98 SER A N 1
ATOM 749 C CA . SER A 1 98 ? 2.783 -1.703 -16.607 1.00 80.31 98 SER A CA 1
ATOM 750 C C . SER A 1 98 ? 3.507 -0.743 -17.549 1.00 80.31 98 SER A C 1
ATOM 752 O O . SER A 1 98 ? 2.981 0.312 -17.911 1.00 80.31 98 SER A O 1
ATOM 754 N N . LEU A 1 99 ? 4.692 -1.144 -18.016 1.00 75.19 99 LEU A N 1
ATOM 755 C CA . LEU A 1 99 ? 5.466 -0.382 -19.003 1.00 75.19 99 LEU A CA 1
ATOM 756 C C . LEU A 1 99 ? 4.717 -0.211 -20.330 1.00 75.19 99 LEU A C 1
ATOM 758 O O . LEU A 1 99 ? 4.947 0.763 -21.042 1.00 75.19 99 LEU A O 1
ATOM 762 N N . TYR A 1 100 ? 3.783 -1.115 -20.643 1.00 74.25 100 TYR A N 1
ATOM 763 C CA . TYR A 1 100 ? 3.001 -1.067 -21.878 1.00 74.25 100 TYR A CA 1
ATOM 764 C C . TYR A 1 100 ? 2.138 0.192 -21.997 1.00 74.25 100 TYR A C 1
ATOM 766 O O . TYR A 1 100 ? 1.900 0.647 -23.111 1.00 74.25 100 TYR A O 1
ATOM 774 N N . TYR A 1 101 ? 1.729 0.806 -20.881 1.00 71.38 101 TYR A N 1
ATOM 775 C CA . TYR A 1 101 ? 0.998 2.077 -20.920 1.00 71.38 101 TYR A CA 1
ATOM 776 C C . TYR A 1 101 ? 1.861 3.239 -21.445 1.00 71.38 101 TYR A C 1
ATOM 778 O O . TYR A 1 101 ? 1.345 4.198 -22.012 1.00 71.38 101 TYR A O 1
ATOM 786 N N . LEU A 1 102 ? 3.186 3.155 -21.296 1.00 73.06 102 LEU A N 1
ATOM 787 C CA . LEU A 1 102 ? 4.108 4.222 -21.690 1.00 73.06 102 LEU A CA 1
ATOM 788 C C . LEU A 1 102 ? 4.568 4.120 -23.143 1.00 73.06 102 LEU A C 1
ATOM 790 O O . LEU A 1 102 ? 5.053 5.114 -23.681 1.00 73.06 102 LEU A O 1
ATOM 794 N N . VAL A 1 103 ? 4.394 2.957 -23.779 1.00 77.00 103 VAL A N 1
ATOM 795 C CA . VAL A 1 103 ? 4.810 2.717 -25.169 1.00 77.00 103 VAL A CA 1
ATOM 796 C C . VAL A 1 103 ? 4.085 3.652 -26.150 1.00 77.00 103 VAL A C 1
ATOM 798 O O . VAL A 1 103 ? 4.772 4.309 -26.929 1.00 77.00 103 VAL A O 1
ATOM 801 N N . PRO A 1 104 ? 2.746 3.823 -26.104 1.00 76.44 104 PRO A N 1
ATOM 802 C CA . PRO A 1 104 ? 2.060 4.765 -26.993 1.00 76.44 104 PRO A CA 1
ATOM 803 C C . PRO A 1 104 ? 2.394 6.233 -26.700 1.00 76.44 104 PRO A C 1
ATOM 805 O O . PRO A 1 104 ? 2.329 7.065 -27.599 1.00 76.44 104 PRO A O 1
ATOM 808 N N . LEU A 1 105 ? 2.746 6.560 -25.450 1.00 78.19 105 LEU A N 1
ATOM 809 C CA . LEU A 1 105 ? 3.108 7.919 -25.032 1.00 78.19 105 LEU A CA 1
ATOM 810 C C . LEU A 1 105 ? 4.530 8.302 -25.470 1.00 78.19 105 LEU A C 1
ATOM 812 O O . LEU A 1 105 ? 4.824 9.484 -25.620 1.00 78.19 105 LEU A O 1
ATOM 816 N N . ASN A 1 106 ? 5.400 7.310 -25.678 1.00 79.06 106 ASN A N 1
ATOM 817 C CA . ASN A 1 106 ? 6.805 7.487 -26.042 1.00 79.06 106 ASN A CA 1
ATOM 818 C C . ASN A 1 106 ? 7.221 6.457 -27.114 1.00 79.06 106 ASN A C 1
ATOM 820 O O . ASN A 1 106 ? 8.057 5.588 -26.851 1.00 79.06 106 ASN A O 1
ATOM 824 N N . PRO A 1 107 ? 6.662 6.537 -28.336 1.00 78.94 107 PRO A N 1
ATOM 825 C CA . PRO A 1 107 ? 6.811 5.490 -29.353 1.00 78.94 107 PRO A CA 1
ATOM 826 C C . PRO A 1 107 ? 8.255 5.296 -29.842 1.00 78.94 107 PRO A C 1
ATOM 828 O O . PRO A 1 107 ? 8.597 4.230 -30.345 1.00 78.94 107 PRO A O 1
ATOM 831 N N . ASN A 1 108 ? 9.112 6.307 -29.673 1.00 84.12 108 ASN A N 1
ATOM 832 C CA . ASN A 1 108 ? 10.507 6.291 -30.121 1.00 84.12 108 ASN A CA 1
ATOM 833 C C . ASN A 1 108 ? 11.503 5.925 -29.007 1.00 84.12 108 ASN A C 1
ATOM 835 O O . ASN A 1 108 ? 12.712 5.948 -29.234 1.00 84.12 108 ASN A O 1
ATOM 839 N N . THR A 1 109 ? 11.027 5.616 -27.798 1.00 80.62 109 THR A N 1
ATOM 840 C CA . THR A 1 109 ? 11.889 5.292 -26.658 1.00 80.62 109 THR A CA 1
ATOM 841 C C . THR A 1 109 ? 12.000 3.772 -26.505 1.00 80.62 109 THR A C 1
ATOM 843 O O . THR A 1 109 ? 10.980 3.100 -26.344 1.00 80.62 109 THR A O 1
ATOM 846 N N . PRO A 1 110 ? 13.215 3.190 -26.517 1.00 81.81 110 PRO A N 1
ATOM 847 C CA . PRO A 1 110 ? 13.399 1.763 -26.274 1.00 81.81 110 PRO A CA 1
ATOM 848 C C . PRO A 1 110 ? 12.778 1.327 -24.940 1.00 81.81 110 PRO A C 1
ATOM 850 O O . PRO A 1 110 ? 12.902 2.034 -23.940 1.00 81.81 110 PRO A O 1
ATOM 853 N N . MET A 1 111 ? 12.197 0.122 -24.887 1.00 75.75 111 MET A N 1
ATOM 854 C CA . MET A 1 111 ? 11.574 -0.437 -23.669 1.00 75.75 111 MET A CA 1
ATOM 855 C C . MET A 1 111 ? 12.483 -0.374 -22.435 1.00 75.75 111 MET A C 1
ATOM 857 O O . MET A 1 111 ? 12.016 -0.115 -21.327 1.00 75.75 111 MET A O 1
ATOM 861 N N . MET A 1 112 ? 13.792 -0.561 -22.625 1.00 75.81 112 MET A N 1
ATOM 862 C CA . MET A 1 112 ? 14.771 -0.421 -21.550 1.00 75.81 112 MET A CA 1
ATOM 863 C C . MET A 1 112 ? 14.793 1.005 -20.984 1.00 75.81 112 MET A C 1
ATOM 865 O O . MET A 1 112 ? 14.727 1.158 -19.773 1.00 75.81 112 MET A O 1
ATOM 869 N N . GLN A 1 113 ? 14.824 2.045 -21.824 1.00 75.81 113 GLN A N 1
ATOM 870 C CA . GLN A 1 113 ? 14.774 3.438 -21.363 1.00 75.81 113 GLN A CA 1
ATOM 871 C C . GLN A 1 113 ? 13.421 3.798 -20.744 1.00 75.81 113 GLN A C 1
ATOM 873 O O . GLN A 1 113 ? 13.392 4.514 -19.746 1.00 75.81 113 GLN A O 1
ATOM 878 N N . LEU A 1 114 ? 12.314 3.265 -21.270 1.00 77.19 114 LEU A N 1
ATOM 879 C CA . LEU A 1 114 ? 10.994 3.468 -20.665 1.00 77.19 114 LEU A CA 1
ATOM 880 C C . LEU A 1 114 ? 10.931 2.900 -19.250 1.00 77.19 114 LEU A C 1
ATOM 882 O O . LEU A 1 114 ? 10.456 3.578 -18.347 1.00 77.19 114 LEU A O 1
ATOM 886 N N . SER A 1 115 ? 11.480 1.700 -19.040 1.00 73.19 115 SER A N 1
ATOM 887 C CA . SER A 1 115 ? 11.603 1.100 -17.707 1.00 73.19 115 SER A CA 1
ATOM 888 C C . SER A 1 115 ? 12.376 1.993 -16.733 1.00 73.19 115 SER A C 1
ATOM 890 O O . SER A 1 115 ? 12.028 2.073 -15.555 1.00 73.19 115 SER A O 1
ATOM 892 N N . LEU A 1 116 ? 13.390 2.709 -17.230 1.00 71.88 116 LEU A N 1
ATOM 893 C CA . LEU A 1 116 ? 14.196 3.636 -16.434 1.00 71.88 116 LEU A CA 1
ATOM 894 C C . LEU A 1 116 ? 13.473 4.927 -16.065 1.00 71.88 116 LEU A C 1
ATOM 896 O O . LEU A 1 116 ? 13.747 5.466 -14.999 1.00 71.88 116 LEU A O 1
ATOM 900 N N . ALA A 1 117 ? 12.538 5.383 -16.895 1.00 70.94 117 ALA A N 1
ATOM 901 C CA . ALA A 1 117 ? 11.748 6.582 -16.634 1.00 70.94 117 ALA A CA 1
ATOM 902 C C . ALA A 1 117 ? 10.626 6.367 -15.600 1.00 70.94 117 ALA A C 1
ATOM 904 O O . ALA A 1 117 ? 10.069 7.339 -15.089 1.00 70.94 117 ALA A O 1
ATOM 905 N N . VAL A 1 118 ? 10.271 5.115 -15.292 1.00 77.62 118 VAL A N 1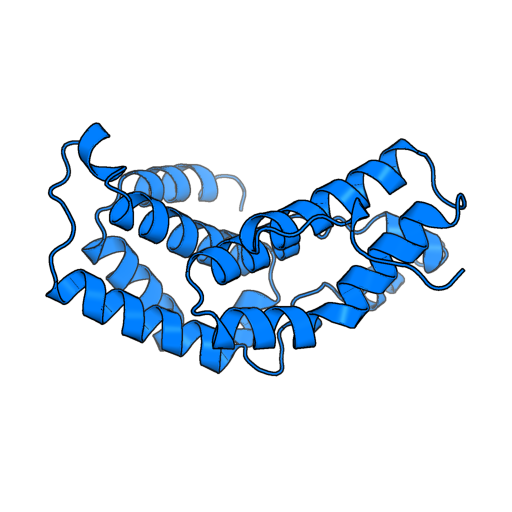
ATOM 906 C CA . VAL A 1 118 ? 9.233 4.811 -14.300 1.00 77.62 118 VAL A CA 1
ATOM 907 C C . VAL A 1 118 ? 9.806 4.866 -12.896 1.00 77.62 118 VAL A C 1
ATOM 909 O O . VAL A 1 118 ? 10.553 3.979 -12.485 1.00 77.62 118 VAL A O 1
ATOM 912 N N . ASP A 1 119 ? 9.389 5.883 -12.149 1.00 83.81 119 ASP A N 1
ATOM 913 C CA . ASP A 1 119 ? 9.587 5.940 -10.707 1.00 83.81 119 ASP A CA 1
ATOM 914 C C . ASP A 1 119 ? 8.428 5.240 -9.985 1.00 83.81 119 ASP A C 1
ATOM 916 O O . ASP A 1 119 ? 7.300 5.739 -9.945 1.00 83.81 119 ASP A O 1
ATOM 920 N N . ASP A 1 120 ? 8.713 4.061 -9.434 1.00 89.50 120 ASP A N 1
ATOM 921 C CA . ASP A 1 120 ? 7.787 3.244 -8.652 1.00 89.50 120 ASP A CA 1
ATOM 922 C C . ASP A 1 120 ? 7.929 3.451 -7.131 1.00 89.50 120 ASP A C 1
ATOM 924 O O . ASP A 1 120 ? 7.386 2.666 -6.357 1.00 89.50 120 ASP A O 1
ATOM 928 N N . MET A 1 121 ? 8.575 4.537 -6.673 1.00 93.19 121 MET A N 1
ATOM 929 C CA . MET A 1 121 ? 8.743 4.857 -5.242 1.00 93.19 121 MET A CA 1
ATOM 930 C C . MET A 1 121 ? 7.433 4.776 -4.439 1.00 93.19 121 MET A C 1
ATOM 932 O O . MET A 1 121 ? 7.416 4.227 -3.342 1.00 93.19 121 MET A O 1
ATOM 936 N N . TYR A 1 122 ? 6.319 5.278 -4.982 1.00 94.06 122 TYR A N 1
ATOM 937 C CA . TYR A 1 122 ? 5.014 5.258 -4.303 1.00 94.06 122 TYR A CA 1
ATOM 938 C C . TYR A 1 122 ? 4.485 3.834 -4.059 1.00 94.06 122 TYR A C 1
ATOM 940 O O . TYR A 1 122 ? 3.776 3.602 -3.082 1.00 94.06 122 TYR A O 1
ATOM 948 N N . VAL A 1 123 ? 4.844 2.878 -4.921 1.00 96.44 123 VAL A N 1
ATOM 949 C CA . VAL A 1 123 ? 4.511 1.460 -4.740 1.00 96.44 123 VAL A CA 1
ATOM 950 C C . VAL A 1 123 ? 5.329 0.880 -3.592 1.00 96.44 123 VAL A C 1
ATOM 952 O O . VAL A 1 123 ? 4.783 0.214 -2.717 1.00 96.44 123 VAL A O 1
ATOM 955 N N . TRP A 1 124 ? 6.629 1.173 -3.558 1.00 97.06 124 TRP A N 1
ATOM 956 C CA . TRP A 1 124 ? 7.512 0.704 -2.491 1.00 97.06 124 TRP A CA 1
ATOM 957 C C . TRP A 1 124 ? 7.148 1.289 -1.125 1.00 97.06 124 TRP A C 1
ATOM 959 O O . TRP A 1 124 ? 7.160 0.564 -0.136 1.00 97.06 124 TRP A O 1
ATOM 969 N N . GLN A 1 125 ? 6.747 2.561 -1.071 1.00 97.12 125 GLN A N 1
ATOM 970 C CA . GLN A 1 125 ? 6.223 3.195 0.144 1.00 97.12 125 GLN A CA 1
ATOM 971 C C . GLN A 1 125 ? 4.952 2.504 0.647 1.00 97.12 125 GLN A C 1
ATOM 973 O O . GLN A 1 125 ? 4.825 2.251 1.844 1.00 97.12 125 GLN A O 1
ATOM 978 N N . PHE A 1 126 ? 4.036 2.154 -0.258 1.00 97.94 126 PHE A N 1
ATOM 979 C CA . PHE A 1 126 ? 2.840 1.396 0.097 1.00 97.94 126 PHE A CA 1
ATOM 980 C C . PHE A 1 126 ? 3.179 0.002 0.633 1.00 97.94 126 PHE A C 1
ATOM 982 O O . PHE A 1 126 ? 2.671 -0.392 1.681 1.00 97.94 126 PHE A O 1
ATOM 989 N N . LEU A 1 127 ? 4.056 -0.737 -0.053 1.00 98.12 127 LEU A N 1
ATOM 990 C CA . LEU A 1 127 ? 4.487 -2.067 0.383 1.00 98.12 127 LEU A CA 1
ATOM 991 C C . LEU A 1 127 ? 5.184 -2.015 1.747 1.00 98.12 127 LEU A C 1
ATOM 993 O O . LEU A 1 127 ? 4.939 -2.880 2.583 1.00 98.12 127 LEU A O 1
ATOM 997 N N . ALA A 1 128 ? 6.002 -0.989 1.993 1.00 97.88 128 ALA A N 1
ATOM 998 C CA . ALA A 1 128 ? 6.621 -0.746 3.291 1.00 97.88 128 ALA A CA 1
ATOM 999 C C . ALA A 1 128 ? 5.565 -0.504 4.380 1.00 97.88 128 ALA A C 1
ATOM 1001 O O . ALA A 1 128 ? 5.590 -1.166 5.413 1.00 97.88 128 ALA A O 1
ATOM 1002 N N . ALA A 1 129 ? 4.592 0.379 4.132 1.00 97.81 129 ALA A N 1
ATOM 1003 C CA . ALA A 1 129 ? 3.508 0.645 5.079 1.00 97.81 129 ALA A CA 1
ATOM 1004 C C . ALA A 1 129 ? 2.657 -0.608 5.361 1.00 97.81 129 ALA A C 1
ATOM 1006 O O . ALA A 1 129 ? 2.303 -0.866 6.510 1.00 97.81 129 ALA A O 1
ATOM 1007 N N . MET A 1 130 ? 2.387 -1.429 4.339 1.00 98.06 130 MET A N 1
ATOM 1008 C CA . MET A 1 130 ? 1.740 -2.733 4.508 1.00 98.06 130 MET A CA 1
ATOM 1009 C C . MET A 1 130 ? 2.587 -3.680 5.364 1.00 98.06 130 MET A C 1
ATOM 1011 O O . MET A 1 130 ? 2.038 -4.330 6.248 1.00 98.06 130 MET A O 1
ATOM 1015 N N . ALA A 1 131 ? 3.902 -3.748 5.141 1.00 97.62 131 ALA A N 1
ATOM 1016 C CA . ALA A 1 131 ? 4.810 -4.632 5.871 1.00 97.62 131 ALA A CA 1
ATOM 1017 C C . ALA A 1 131 ? 4.947 -4.281 7.363 1.00 97.62 131 ALA A C 1
ATOM 1019 O O . ALA A 1 131 ? 5.021 -5.193 8.186 1.00 97.62 131 ALA A O 1
ATOM 1020 N N . VAL A 1 132 ? 4.932 -2.991 7.723 1.00 96.81 132 VAL A N 1
ATOM 1021 C CA . VAL A 1 132 ? 5.010 -2.547 9.131 1.00 96.81 132 VAL A CA 1
ATOM 1022 C C . VAL A 1 132 ? 3.812 -3.042 9.947 1.00 96.81 132 VAL A C 1
ATOM 1024 O O . VAL A 1 132 ? 3.978 -3.457 11.090 1.00 96.81 132 VAL A O 1
ATOM 1027 N N . GLY A 1 133 ? 2.609 -3.019 9.363 1.00 93.56 133 GLY A N 1
ATOM 1028 C CA . GLY A 1 133 ? 1.389 -3.498 10.023 1.00 93.56 133 GLY A CA 1
ATOM 1029 C C . GLY A 1 133 ? 1.173 -5.016 9.951 1.00 93.56 133 GLY A C 1
ATOM 1030 O O . GLY A 1 133 ? 0.244 -5.521 10.578 1.00 93.56 133 GLY A O 1
ATOM 1031 N N . ALA A 1 134 ? 1.994 -5.740 9.184 1.00 97.19 134 ALA A N 1
ATOM 1032 C CA . ALA A 1 134 ? 1.799 -7.155 8.882 1.00 97.19 134 ALA A CA 1
ATOM 1033 C C . ALA A 1 134 ? 2.253 -8.078 10.022 1.00 97.19 134 ALA A C 1
ATOM 1035 O O . ALA A 1 134 ? 3.282 -7.854 10.659 1.00 97.19 134 ALA A O 1
ATOM 1036 N N . SER A 1 135 ? 1.536 -9.188 10.213 1.00 97.00 135 SER A N 1
ATOM 1037 C CA . SER A 1 135 ? 2.043 -10.334 10.975 1.00 97.00 135 SER A CA 1
ATOM 1038 C C . SER A 1 135 ? 3.211 -11.018 10.250 1.00 97.00 135 SER A C 1
ATOM 1040 O O . SER A 1 135 ? 3.403 -10.829 9.050 1.00 97.00 135 SER A O 1
ATOM 1042 N N . MET A 1 136 ? 3.959 -11.882 10.942 1.00 95.94 136 MET A N 1
ATOM 1043 C CA . MET A 1 136 ? 5.069 -12.637 10.333 1.00 95.94 136 MET A CA 1
ATOM 1044 C C . MET A 1 136 ? 4.637 -13.441 9.093 1.00 95.94 136 MET A C 1
ATOM 1046 O O . MET A 1 136 ? 5.325 -13.431 8.072 1.00 95.94 136 MET A O 1
ATOM 1050 N N . ASP A 1 137 ? 3.469 -14.086 9.142 1.00 97.25 137 ASP A N 1
ATOM 1051 C CA . ASP A 1 137 ? 2.933 -14.851 8.008 1.00 97.25 137 ASP A CA 1
ATOM 1052 C C . ASP A 1 137 ? 2.568 -13.937 6.830 1.00 97.25 137 ASP A C 1
ATOM 1054 O O . ASP A 1 137 ? 2.827 -14.253 5.667 1.00 97.25 137 ASP A O 1
ATOM 1058 N N . GLN A 1 138 ? 1.989 -12.771 7.125 1.00 97.94 138 GLN A N 1
ATOM 1059 C CA . GLN A 1 138 ? 1.651 -11.760 6.125 1.00 97.94 138 GLN A CA 1
ATOM 1060 C C . GLN A 1 138 ? 2.906 -11.146 5.492 1.00 97.94 138 GLN A C 1
ATOM 1062 O O . GLN A 1 138 ? 2.954 -10.974 4.274 1.00 97.94 138 GLN A O 1
ATOM 1067 N N . GLN A 1 139 ? 3.950 -10.886 6.282 1.00 97.62 139 GLN A N 1
ATOM 1068 C CA . GLN A 1 139 ? 5.254 -10.447 5.784 1.00 97.62 139 GLN A CA 1
ATOM 1069 C C . GLN A 1 139 ? 5.865 -11.486 4.838 1.00 97.62 139 GLN A C 1
ATOM 1071 O O . GLN A 1 139 ? 6.313 -11.133 3.748 1.00 97.62 139 GLN A O 1
ATOM 1076 N N . HIS A 1 140 ? 5.817 -12.774 5.196 1.00 96.56 140 HIS A N 1
ATOM 1077 C CA . HIS A 1 140 ? 6.293 -13.851 4.327 1.00 96.56 140 HIS A CA 1
ATOM 1078 C C . HIS A 1 140 ? 5.529 -13.901 2.992 1.00 96.56 140 HIS A C 1
ATOM 1080 O O . HIS A 1 140 ? 6.137 -14.055 1.929 1.00 96.56 140 HIS A O 1
ATOM 1086 N N . ILE A 1 141 ? 4.201 -13.741 3.026 1.00 97.75 141 ILE A N 1
ATOM 1087 C CA . ILE A 1 141 ? 3.368 -13.661 1.816 1.00 97.75 141 ILE A CA 1
ATOM 1088 C C . ILE A 1 141 ? 3.783 -12.463 0.953 1.00 97.75 141 ILE A C 1
ATOM 1090 O O . ILE A 1 141 ? 4.042 -12.649 -0.234 1.00 97.75 141 ILE A O 1
ATOM 1094 N N . LEU A 1 142 ? 3.910 -11.265 1.540 1.00 96.94 142 LEU A N 1
ATOM 1095 C CA . LEU A 1 142 ? 4.335 -10.058 0.822 1.00 96.94 142 LEU A CA 1
ATOM 1096 C C . LEU A 1 142 ? 5.674 -10.271 0.118 1.00 96.94 142 LEU A C 1
ATOM 1098 O O . LEU A 1 142 ? 5.765 -10.060 -1.089 1.00 96.94 142 LEU A O 1
ATOM 1102 N N . VAL A 1 143 ? 6.691 -10.736 0.853 1.00 95.50 143 VAL A N 1
ATOM 1103 C CA . VAL A 1 143 ? 8.031 -11.014 0.311 1.00 95.50 143 VAL A CA 1
ATOM 1104 C C . VAL A 1 143 ? 7.964 -12.012 -0.835 1.00 95.50 143 VAL A C 1
ATOM 1106 O O . VAL A 1 143 ? 8.614 -11.806 -1.857 1.00 95.50 143 VAL A O 1
ATOM 1109 N N . THR A 1 144 ? 7.175 -13.075 -0.681 1.00 96.19 144 THR A N 1
ATOM 1110 C CA . THR A 1 144 ? 7.023 -14.105 -1.713 1.00 96.19 144 THR A CA 1
ATOM 1111 C C . THR A 1 144 ? 6.413 -13.526 -2.984 1.00 96.19 144 THR A C 1
ATOM 1113 O O . THR A 1 144 ? 6.926 -13.776 -4.071 1.00 96.19 144 THR A O 1
ATOM 1116 N N . GLU A 1 145 ? 5.350 -12.730 -2.862 1.00 96.94 145 GLU A N 1
ATOM 1117 C CA . GLU A 1 145 ? 4.657 -12.172 -4.022 1.00 96.94 145 GLU A CA 1
ATOM 1118 C C . GLU A 1 145 ? 5.491 -11.125 -4.763 1.00 96.94 145 GLU A C 1
ATOM 1120 O O . GLU A 1 145 ? 5.472 -11.104 -5.989 1.00 96.94 145 GLU A O 1
ATOM 1125 N N . VAL A 1 146 ? 6.254 -10.278 -4.063 1.00 95.94 146 VAL A N 1
ATOM 1126 C CA . VAL A 1 146 ? 7.046 -9.212 -4.710 1.00 95.94 146 VAL A CA 1
ATOM 1127 C C . VAL A 1 146 ? 8.496 -9.605 -5.005 1.00 95.94 146 VAL A C 1
ATOM 1129 O O . VAL A 1 146 ? 9.262 -8.781 -5.510 1.00 95.94 146 VAL A O 1
ATOM 1132 N N . ARG A 1 147 ? 8.884 -10.857 -4.722 1.00 94.19 147 ARG A N 1
ATOM 1133 C CA . ARG A 1 147 ? 10.262 -11.356 -4.841 1.00 94.19 147 ARG A CA 1
ATOM 1134 C C . ARG A 1 147 ? 10.883 -11.056 -6.196 1.00 94.19 147 ARG A C 1
ATOM 1136 O O . ARG A 1 147 ? 11.969 -10.484 -6.249 1.00 94.19 147 ARG A O 1
ATOM 1143 N N . ASP A 1 148 ? 10.203 -11.425 -7.276 1.00 91.69 148 ASP A N 1
ATOM 1144 C CA . ASP A 1 148 ? 10.741 -11.274 -8.630 1.00 91.69 148 ASP A CA 1
ATOM 1145 C C . ASP A 1 148 ? 11.017 -9.800 -8.937 1.00 91.69 148 ASP A C 1
ATOM 1147 O O . ASP A 1 148 ? 12.075 -9.446 -9.451 1.00 91.69 148 ASP A O 1
ATOM 1151 N N . ARG A 1 149 ? 10.128 -8.908 -8.487 1.00 91.44 149 ARG A N 1
ATOM 1152 C CA . ARG A 1 149 ? 10.280 -7.465 -8.667 1.00 91.44 149 ARG A CA 1
ATOM 1153 C C . ARG A 1 149 ? 11.436 -6.879 -7.853 1.00 91.44 149 ARG A C 1
ATOM 1155 O O . ARG A 1 149 ? 12.123 -5.976 -8.339 1.00 91.44 149 ARG A O 1
ATOM 1162 N N . VAL A 1 150 ? 11.658 -7.375 -6.635 1.00 93.00 150 VAL A N 1
ATOM 1163 C CA . VAL A 1 150 ? 12.824 -7.023 -5.807 1.00 93.00 150 VAL A CA 1
ATOM 1164 C C . VAL A 1 150 ? 14.109 -7.477 -6.500 1.00 93.00 150 VAL A C 1
ATOM 1166 O O . VAL A 1 150 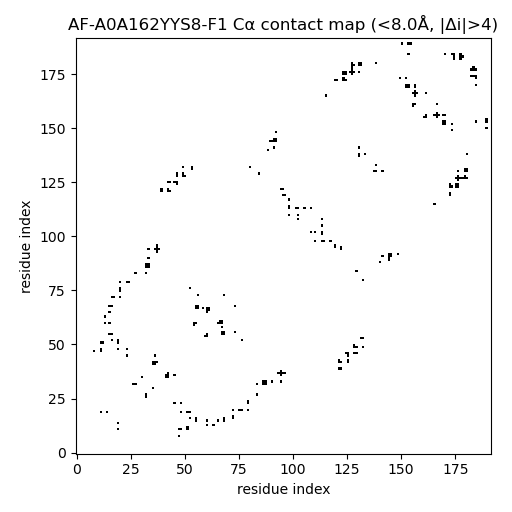? 15.020 -6.670 -6.693 1.00 93.00 150 VAL A O 1
ATOM 1169 N N . MET A 1 151 ? 14.164 -8.738 -6.939 1.00 91.12 151 MET A N 1
ATOM 1170 C CA . MET A 1 151 ? 15.335 -9.306 -7.610 1.00 91.12 151 MET A CA 1
ATOM 1171 C C . MET A 1 151 ? 15.661 -8.567 -8.907 1.00 91.12 151 MET A C 1
ATOM 1173 O O . MET A 1 151 ? 16.815 -8.194 -9.109 1.00 91.12 151 MET A O 1
ATOM 1177 N N . ASP A 1 152 ? 14.661 -8.285 -9.743 1.00 88.81 152 ASP A N 1
ATOM 1178 C CA . ASP A 1 152 ? 14.835 -7.543 -10.992 1.00 88.81 152 ASP A CA 1
ATOM 1179 C C . ASP A 1 152 ? 15.467 -6.170 -10.750 1.00 88.81 152 ASP A C 1
ATOM 1181 O O . ASP A 1 152 ? 16.424 -5.796 -11.431 1.00 88.81 152 ASP A O 1
ATOM 1185 N N . ASN A 1 153 ? 14.991 -5.422 -9.749 1.00 88.69 153 ASN A N 1
ATOM 1186 C CA . ASN A 1 153 ? 15.549 -4.107 -9.431 1.00 88.69 153 ASN A CA 1
ATOM 1187 C C . ASN A 1 153 ? 16.991 -4.192 -8.911 1.00 88.69 153 ASN A C 1
ATOM 1189 O O . ASN A 1 153 ? 17.831 -3.390 -9.326 1.00 88.69 153 ASN A O 1
ATOM 1193 N N . ILE A 1 154 ? 17.308 -5.176 -8.061 1.00 89.31 154 ILE A N 1
ATOM 1194 C CA . ILE A 1 154 ? 18.668 -5.363 -7.534 1.00 89.31 154 ILE A CA 1
ATOM 1195 C C . ILE A 1 154 ? 19.629 -5.804 -8.650 1.00 89.31 154 ILE A C 1
ATOM 1197 O O . ILE A 1 154 ? 20.732 -5.266 -8.758 1.00 89.31 154 ILE A O 1
ATOM 1201 N N . VAL A 1 155 ? 19.217 -6.739 -9.513 1.00 88.12 155 VAL A N 1
ATOM 1202 C CA . VAL A 1 155 ? 20.004 -7.200 -10.671 1.00 88.12 155 VAL A CA 1
ATOM 1203 C C . VAL A 1 155 ? 20.270 -6.043 -11.632 1.00 88.12 155 VAL A C 1
ATOM 1205 O O . VAL A 1 155 ? 21.409 -5.849 -12.061 1.00 88.12 155 VAL A O 1
ATOM 1208 N N . LEU A 1 156 ? 19.241 -5.259 -11.967 1.00 83.50 156 LEU A N 1
ATOM 1209 C CA . LEU A 1 156 ? 19.371 -4.117 -12.873 1.00 83.50 156 LEU A CA 1
ATOM 1210 C C . LEU A 1 156 ? 20.310 -3.046 -12.311 1.00 83.50 156 LEU A C 1
ATOM 1212 O O . LEU A 1 156 ? 21.151 -2.539 -13.053 1.00 83.50 156 LEU A O 1
ATOM 1216 N N . ALA A 1 157 ? 20.215 -2.747 -11.014 1.00 85.69 157 ALA A N 1
ATOM 1217 C CA . ALA A 1 157 ? 21.101 -1.796 -10.354 1.00 85.69 157 ALA A CA 1
ATOM 1218 C C . ALA A 1 157 ? 22.558 -2.293 -10.288 1.00 85.69 157 ALA A C 1
ATOM 1220 O O . ALA A 1 157 ? 23.480 -1.518 -10.533 1.00 85.69 157 ALA A O 1
ATOM 1221 N N . LYS A 1 158 ? 22.787 -3.588 -10.016 1.00 83.25 158 LYS A N 1
ATOM 1222 C CA . LYS A 1 158 ? 24.140 -4.167 -9.885 1.00 83.25 158 LYS A CA 1
ATOM 1223 C C . LYS A 1 158 ? 24.835 -4.452 -11.219 1.00 83.25 158 LYS A C 1
ATOM 1225 O O . LYS A 1 158 ? 26.060 -4.514 -11.257 1.00 83.25 158 LYS A O 1
ATOM 1230 N N . ARG A 1 159 ? 24.103 -4.600 -12.331 1.00 77.56 159 ARG A N 1
ATOM 1231 C CA . ARG A 1 159 ? 24.678 -4.961 -13.647 1.00 77.56 159 ARG A CA 1
ATOM 1232 C C . ARG A 1 159 ? 25.566 -3.888 -14.302 1.00 77.56 159 ARG A C 1
ATOM 1234 O O . ARG A 1 159 ? 25.998 -4.098 -15.431 1.00 77.56 159 ARG A O 1
ATOM 1241 N N . ASN A 1 160 ? 25.846 -2.763 -13.639 1.00 67.25 160 ASN A N 1
ATOM 1242 C CA . ASN A 1 160 ? 26.674 -1.649 -14.131 1.00 67.25 160 ASN A CA 1
ATOM 1243 C C . ASN A 1 160 ? 26.249 -1.102 -15.514 1.00 67.25 160 ASN A C 1
ATOM 1245 O O . ASN A 1 160 ? 27.043 -0.519 -16.246 1.00 67.25 160 ASN A O 1
ATOM 1249 N N . ARG A 1 161 ? 24.981 -1.326 -15.891 1.00 72.75 161 ARG A N 1
ATOM 1250 C CA . ARG A 1 161 ? 24.364 -0.856 -17.146 1.00 72.75 161 ARG A CA 1
ATOM 1251 C C . ARG A 1 161 ? 23.598 0.453 -16.972 1.00 72.75 161 ARG A C 1
ATOM 1253 O O . ARG A 1 161 ? 23.073 0.974 -17.951 1.00 72.75 161 ARG A O 1
ATOM 1260 N N . LEU A 1 162 ? 23.496 0.938 -15.737 1.00 76.94 162 LEU A N 1
ATOM 1261 C CA . LEU A 1 162 ? 22.769 2.144 -15.371 1.00 76.94 162 LEU A CA 1
ATOM 1262 C C . LEU A 1 162 ? 23.734 3.195 -14.824 1.00 76.94 162 LEU A C 1
ATOM 1264 O O . LEU A 1 162 ? 24.718 2.826 -14.178 1.00 76.94 162 LEU A O 1
ATOM 1268 N N . PRO A 1 163 ? 23.440 4.488 -15.037 1.00 84.75 163 PRO A N 1
ATOM 1269 C CA . PRO A 1 163 ? 24.065 5.566 -14.286 1.00 84.75 163 PRO A CA 1
ATOM 1270 C C . PRO A 1 163 ? 23.989 5.309 -12.771 1.00 84.75 163 PRO A C 1
ATOM 1272 O O . PRO A 1 163 ? 22.995 4.772 -12.271 1.00 84.75 163 PRO A O 1
ATOM 1275 N N . LEU A 1 164 ? 25.054 5.659 -12.043 1.00 84.12 164 LEU A N 1
ATOM 1276 C CA . LEU A 1 164 ? 25.203 5.342 -10.616 1.00 84.12 164 LEU A CA 1
ATOM 1277 C C . LEU A 1 164 ? 24.072 5.931 -9.757 1.00 84.12 164 LEU A C 1
ATOM 1279 O O . LEU A 1 164 ? 23.608 5.288 -8.816 1.00 84.12 164 LEU A O 1
ATOM 1283 N N . ASP A 1 165 ? 23.612 7.131 -10.096 1.00 85.56 165 ASP A N 1
ATOM 1284 C CA . ASP A 1 165 ? 22.473 7.812 -9.482 1.00 85.56 165 ASP A CA 1
ATOM 1285 C C . ASP A 1 165 ? 21.178 7.003 -9.647 1.00 85.56 165 ASP A C 1
ATOM 1287 O O . ASP A 1 165 ? 20.480 6.751 -8.665 1.00 85.56 165 ASP A O 1
ATOM 1291 N N . GLN A 1 166 ? 20.898 6.504 -10.854 1.00 84.94 166 GLN A N 1
ATOM 1292 C CA . GLN A 1 166 ? 19.703 5.697 -11.125 1.00 84.94 166 GLN A CA 1
ATOM 1293 C C . GLN A 1 166 ? 19.755 4.332 -10.437 1.00 84.94 166 GLN A C 1
ATOM 1295 O O . GLN A 1 166 ? 18.751 3.873 -9.888 1.00 84.94 166 GLN A O 1
ATOM 1300 N N . ALA A 1 167 ? 20.921 3.680 -10.445 1.00 86.44 167 ALA A N 1
ATOM 1301 C CA . ALA A 1 167 ? 21.125 2.426 -9.727 1.00 86.44 167 ALA A CA 1
ATOM 1302 C C . ALA A 1 167 ? 20.901 2.613 -8.217 1.00 86.44 167 ALA A C 1
ATOM 1304 O O . ALA A 1 167 ? 20.165 1.839 -7.601 1.00 86.44 167 ALA A O 1
ATOM 1305 N N . SER A 1 168 ? 21.465 3.677 -7.638 1.00 89.06 168 SER A N 1
ATOM 1306 C CA . SER A 1 168 ? 21.316 3.996 -6.213 1.00 89.06 168 SER A CA 1
ATOM 1307 C C . SER A 1 168 ? 19.870 4.328 -5.853 1.00 89.06 168 SER A C 1
ATOM 1309 O O . SER A 1 168 ? 19.362 3.834 -4.850 1.00 89.06 168 SER A O 1
ATOM 1311 N N . HIS A 1 169 ? 19.174 5.098 -6.695 1.00 89.81 169 HIS A N 1
ATOM 1312 C CA . HIS A 1 169 ? 17.764 5.430 -6.492 1.00 89.81 169 HIS A CA 1
ATOM 1313 C C . HIS A 1 169 ? 16.876 4.178 -6.476 1.00 89.81 169 HIS A C 1
ATOM 1315 O O . HIS A 1 169 ? 16.026 4.029 -5.602 1.00 89.81 169 HIS A O 1
ATOM 1321 N N . ARG A 1 170 ? 17.103 3.226 -7.392 1.00 89.06 170 ARG A N 1
ATOM 1322 C CA . ARG A 1 170 ? 16.358 1.954 -7.419 1.00 89.06 170 ARG A CA 1
ATOM 1323 C C . ARG A 1 170 ? 16.577 1.114 -6.169 1.00 89.06 170 ARG A C 1
ATOM 1325 O O . ARG A 1 170 ? 15.613 0.589 -5.620 1.00 89.06 170 ARG A O 1
ATOM 1332 N N . ILE A 1 171 ? 17.824 0.999 -5.713 1.00 92.00 171 ILE A N 1
ATOM 1333 C CA . ILE A 1 171 ? 18.131 0.283 -4.469 1.00 92.00 171 ILE A CA 1
ATOM 1334 C C . ILE A 1 171 ? 17.491 0.984 -3.270 1.00 92.00 171 ILE A C 1
ATOM 1336 O O . ILE A 1 171 ? 16.901 0.310 -2.433 1.00 92.00 171 ILE A O 1
ATOM 1340 N N . SER A 1 172 ? 17.538 2.318 -3.219 1.00 93.31 172 SER A N 1
ATOM 1341 C CA . SER A 1 172 ? 16.876 3.113 -2.178 1.00 93.31 172 SER A CA 1
ATOM 1342 C C . SER A 1 172 ? 15.370 2.836 -2.128 1.00 93.31 172 SER A C 1
ATOM 1344 O O . SER A 1 172 ? 14.835 2.525 -1.067 1.00 93.31 172 SER A O 1
ATOM 1346 N N . ASN A 1 173 ? 14.702 2.844 -3.287 1.00 93.38 173 ASN A N 1
ATOM 1347 C CA . ASN A 1 173 ? 13.279 2.529 -3.405 1.00 93.38 173 ASN A CA 1
ATOM 1348 C C . ASN A 1 173 ? 12.954 1.127 -2.864 1.00 93.38 173 ASN A C 1
ATOM 1350 O O . ASN A 1 173 ? 12.073 0.987 -2.022 1.00 93.38 173 ASN A O 1
ATOM 1354 N N . VAL A 1 174 ? 13.689 0.095 -3.296 1.00 94.50 174 VAL A N 1
ATOM 1355 C CA . VAL A 1 174 ? 13.501 -1.286 -2.808 1.00 94.50 174 VAL A CA 1
ATOM 1356 C C . VAL A 1 174 ? 13.751 -1.384 -1.300 1.00 94.50 174 VAL A C 1
ATOM 1358 O O . VAL A 1 174 ? 13.010 -2.067 -0.590 1.00 94.50 174 VAL A O 1
ATOM 1361 N N . ASN A 1 175 ? 14.761 -0.676 -0.794 1.00 95.50 175 ASN A N 1
ATOM 1362 C CA . ASN A 1 175 ? 15.101 -0.671 0.624 1.00 95.50 175 ASN A CA 1
ATOM 1363 C C . ASN A 1 175 ? 14.001 -0.080 1.511 1.00 95.50 175 ASN A C 1
ATOM 1365 O O . ASN A 1 175 ? 13.893 -0.518 2.648 1.00 95.50 175 ASN A O 1
ATOM 1369 N N . LEU A 1 176 ? 13.125 0.802 1.009 1.00 96.00 176 LEU A N 1
ATOM 1370 C CA . LEU A 1 176 ? 11.948 1.248 1.774 1.00 96.00 176 LEU A CA 1
ATOM 1371 C C . LEU A 1 176 ? 11.118 0.053 2.267 1.00 96.00 176 LEU A C 1
ATOM 1373 O O . LEU A 1 176 ? 10.712 0.007 3.426 1.00 96.00 176 LEU A O 1
ATOM 1377 N N . PHE A 1 177 ? 10.898 -0.930 1.391 1.00 97.00 177 PHE A N 1
ATOM 1378 C CA . PHE A 1 177 ? 10.164 -2.149 1.718 1.00 97.00 177 PHE A CA 1
ATOM 1379 C C . PHE A 1 177 ? 11.003 -3.129 2.545 1.00 97.00 177 PHE A C 1
ATOM 1381 O O . PHE A 1 177 ? 10.508 -3.673 3.528 1.00 97.00 177 PHE A O 1
ATOM 1388 N N . LEU A 1 178 ? 12.271 -3.345 2.183 1.00 95.88 178 LEU A N 1
ATOM 1389 C CA . LEU A 1 178 ? 13.125 -4.292 2.907 1.00 95.88 178 LEU A CA 1
ATOM 1390 C C . LEU A 1 178 ? 13.393 -3.844 4.349 1.00 95.88 178 LEU A C 1
ATOM 1392 O O . LEU A 1 178 ? 13.305 -4.666 5.258 1.00 95.88 178 LEU A O 1
ATOM 1396 N N . HIS A 1 179 ? 13.624 -2.551 4.590 1.00 96.62 179 HIS A N 1
ATOM 1397 C CA . HIS A 1 179 ? 13.838 -2.020 5.940 1.00 96.62 179 HIS A CA 1
ATOM 1398 C C . HIS A 1 179 ? 12.597 -2.177 6.822 1.00 96.62 179 HIS A C 1
ATOM 1400 O O . HIS A 1 179 ? 12.741 -2.476 8.005 1.00 96.62 179 HIS A O 1
ATOM 1406 N N . ALA A 1 180 ? 11.387 -2.072 6.258 1.00 94.31 180 ALA A N 1
ATOM 1407 C CA . ALA A 1 180 ? 10.144 -2.358 6.982 1.00 94.31 180 ALA A CA 1
ATOM 1408 C C . ALA A 1 180 ? 10.037 -3.825 7.449 1.00 94.31 180 ALA A C 1
ATOM 1410 O O . ALA A 1 180 ? 9.306 -4.120 8.390 1.00 94.31 180 ALA A O 1
ATOM 1411 N N . LEU A 1 181 ? 10.792 -4.729 6.819 1.00 93.81 181 LEU A N 1
ATOM 1412 C CA . LEU A 1 181 ? 10.912 -6.146 7.174 1.00 93.81 181 LEU A CA 1
ATOM 1413 C C . LEU A 1 181 ? 12.173 -6.456 8.003 1.00 93.81 181 LEU A C 1
ATOM 1415 O O . LEU A 1 181 ? 12.438 -7.618 8.303 1.00 93.81 181 LEU A O 1
ATOM 1419 N N . GLY A 1 182 ? 12.985 -5.447 8.337 1.00 92.06 182 GLY A N 1
ATOM 1420 C CA . GLY A 1 182 ? 14.280 -5.639 8.997 1.00 92.06 182 GLY A CA 1
ATOM 1421 C C . GLY A 1 182 ? 15.365 -6.258 8.102 1.00 92.06 182 GLY A C 1
ATOM 1422 O O . GLY A 1 182 ? 16.326 -6.828 8.615 1.00 92.06 182 GLY A O 1
ATOM 1423 N N . LEU A 1 183 ? 15.218 -6.162 6.778 1.00 92.25 183 LEU A N 1
ATOM 1424 C CA . LEU A 1 183 ? 16.143 -6.677 5.761 1.00 92.25 183 LEU A CA 1
ATOM 1425 C C . LEU A 1 183 ? 16.823 -5.532 5.004 1.00 92.25 183 LEU A C 1
ATOM 1427 O O . LEU A 1 183 ? 16.326 -4.413 5.001 1.00 92.25 183 LEU A O 1
ATOM 1431 N N . ASP A 1 184 ? 17.910 -5.814 4.285 1.00 91.31 184 ASP A N 1
ATOM 1432 C CA . ASP A 1 184 ? 18.565 -4.840 3.400 1.00 91.31 184 ASP A CA 1
ATOM 1433 C C . ASP A 1 184 ? 18.952 -5.459 2.045 1.00 91.31 184 ASP A C 1
ATOM 1435 O O . ASP A 1 184 ? 19.354 -6.622 1.968 1.00 91.31 184 ASP A O 1
ATOM 1439 N N . ALA A 1 185 ? 18.878 -4.687 0.955 1.00 86.00 185 ALA A N 1
ATOM 1440 C CA . ALA A 1 185 ? 19.224 -5.161 -0.389 1.00 86.00 185 ALA A CA 1
ATOM 1441 C C . ALA A 1 185 ? 20.680 -5.650 -0.522 1.00 86.00 185 ALA A C 1
ATOM 1443 O O . ALA A 1 185 ? 20.984 -6.464 -1.401 1.00 86.00 185 ALA A O 1
ATOM 1444 N N . SER A 1 186 ? 21.596 -5.184 0.333 1.00 85.19 186 SER A N 1
ATOM 1445 C CA . SER A 1 186 ? 22.977 -5.680 0.397 1.00 85.19 186 SER A CA 1
ATOM 1446 C C . SER A 1 186 ? 23.067 -7.144 0.840 1.00 85.19 186 SER A C 1
ATOM 1448 O O . SER A 1 186 ? 23.984 -7.847 0.417 1.00 85.19 186 SER A O 1
ATOM 1450 N N . GLN A 1 187 ? 22.095 -7.620 1.623 1.00 81.56 187 GLN A N 1
ATOM 1451 C CA . GLN A 1 187 ? 22.016 -8.996 2.119 1.00 81.56 187 GLN A CA 1
ATOM 1452 C C . GLN A 1 187 ? 21.445 -9.960 1.071 1.00 81.56 187 GLN A C 1
ATOM 1454 O O . GLN A 1 187 ? 21.586 -11.177 1.198 1.00 81.56 187 GLN A O 1
ATOM 1459 N N . VAL A 1 188 ? 20.812 -9.433 0.018 1.00 77.00 188 VAL A N 1
ATOM 1460 C CA . VAL A 1 188 ? 20.251 -10.237 -1.068 1.00 77.00 188 VAL A CA 1
ATOM 1461 C C . VAL A 1 188 ? 21.376 -10.677 -2.004 1.00 77.00 188 VAL A C 1
ATOM 1463 O O . VAL A 1 188 ? 21.960 -9.879 -2.754 1.00 77.00 188 VAL A O 1
ATOM 1466 N N . SER A 1 189 ? 21.674 -11.975 -1.970 1.00 70.00 189 SER A N 1
ATOM 1467 C CA . SER A 1 189 ? 22.600 -12.613 -2.897 1.00 70.00 189 SER A CA 1
ATOM 1468 C C . SER A 1 189 ? 21.982 -12.657 -4.292 1.00 70.00 189 SER A C 1
ATOM 1470 O O . SER A 1 189 ? 20.910 -13.215 -4.522 1.00 70.00 189 SER A O 1
ATOM 1472 N N . VAL A 1 190 ? 22.670 -12.037 -5.247 1.00 62.78 190 VAL A N 1
ATOM 1473 C CA . VAL A 1 190 ? 22.296 -12.106 -6.657 1.00 62.78 190 VAL A CA 1
ATOM 1474 C C . VAL A 1 190 ? 23.165 -13.183 -7.297 1.00 62.78 190 VAL A C 1
ATOM 1476 O O . VAL A 1 190 ? 24.389 -13.063 -7.200 1.00 62.78 190 VAL A O 1
ATOM 1479 N N . PRO A 1 191 ? 22.591 -14.226 -7.922 1.00 56.53 191 PRO A N 1
ATOM 1480 C CA . PRO A 1 191 ? 23.381 -15.113 -8.763 1.00 56.53 191 PRO A CA 1
ATOM 1481 C C . PRO A 1 191 ? 23.943 -14.277 -9.921 1.00 56.53 191 PRO A C 1
ATOM 1483 O O . PRO A 1 191 ? 23.180 -13.659 -10.667 1.00 56.53 191 PRO A O 1
ATOM 1486 N N . LEU A 1 192 ? 25.274 -14.182 -9.975 1.00 50.69 192 LEU A N 1
ATOM 1487 C CA . LEU A 1 192 ? 26.025 -13.475 -11.018 1.00 50.69 192 LEU A CA 1
ATOM 1488 C C . LEU A 1 192 ? 25.760 -14.080 -12.401 1.00 50.69 192 LEU A C 1
ATOM 1490 O O . LEU A 1 192 ? 25.762 -15.327 -12.500 1.00 50.69 192 LEU A O 1
#

Nearest PDB structures (foldseek):
  5lmf-assembly2_B  TM=8.028E-01  e=1.824E-07  Saccharomyces cerevisiae
  4n0a-assembly3_I  TM=8.102E-01  e=6.515E-07  Saccharomyces cerevisiae S288C
  5lmf-assembly1_A  TM=7.767E-01  e=1.754E-06  Saccharomyces cerevisiae
  6tc0-assembly3_F  TM=3.636E-01  e=7.235E+00  Mus musculus
  8amz-assembly1_S  TM=1.775E-01  e=7.235E+00  Spinacia oleracea